Protein AF-A0A401UQ22-F1 (afdb_monomer_lite)

Radius of gyration: 28.9 Å; chains: 1; bounding box: 67×42×77 Å

Organism: NCBI:txid360422

Secondary structure (DSSP, 8-state):
-HHHHHHTT--EEEE-SS---TTB--HHHHHHHHHTTS-SEEEESSTTSSS---TT--EEEE-S----HHHHHHHHHHHT---TT----EEEE---S-TTGGGHHHHHTS--TTHHHHHHTTPPPPGGGSPTT------HHHHHHHHHHHHT---HHHHHHHHHHHHHHHHTSPPPHHHHHHHS-HHHHHHHHT-TTT-TTSSHHHHHHHTT---HHHHTTTTSHHHHHHHHHHH---SSTTHHHHHHHHHGGGS--SEE-HHHHHHHHHHHHTSGGGGTTGGGSTTTTTGGG--HHHHHHHHHHHHHHHHHH-TTTEEEETTEEEE-GGGHHHHT-HHHHHHHHHHHHHHHHHHHHHHHHTT--

Foldseek 3Di:
DCVVCVVVVAFEAEDEPDDDDPRHDHPVVRLVCCVVVVHVYYHYDPPVLPDDQDQVAQEDEAPDDDQDLVSVVSSVVSPPRDDPPRPHHYYHYPDDDHPCPLLVLVSQLVPPPPSVVVSLVLDRDDPVSGDPPDDDDDPPVVNVVSSCVNVPPPPLLVVLVVLQVVLCVVVVHRDFLQSCLVRPDPVSQVVQVVPQVSNCLLQVLVSCVVVVNDDPVSVVPCPAVLSVVLNLLSPDDDPALLLLLVLVLQLVVPQGDFKGALVSQQVSQVVQVVPVLRCPVLCVDPLRVVVVPDDSVSSVVSNVVSLVVCCVSPVVFWDDDPRITGGDCSCVVVSPDSVSSVSSVSSSSNVSVVVSVVVVVVVVD

pLDDT: mean 80.25, std 12.99, range [33.62, 94.88]

InterPro domains:
  IPR001650 Helicase, C-terminal domain-like [PF00271] (24-81)
  IPR001650 Helicase, C-terminal domain-like [PS51194] (1-123)
  IPR001650 Helicase, C-terminal domain-like [SM00490] (1-83)
  IPR027417 P-loop containing nucleoside triphosphate hydrolase [G3DSA:3.40.50.300] (1-105)
  IPR027417 P-loop containing nucleoside triphosphate hydrolase [SSF52540] (2-174)

Structure (mmCIF, N/CA/C/O backbone):
data_AF-A0A401UQ22-F1
#
_entry.id   AF-A0A401UQ22-F1
#
loop_
_atom_site.group_PDB
_atom_site.id
_atom_site.type_symbol
_atom_site.label_atom_id
_atom_site.label_alt_id
_atom_site.label_comp_id
_atom_site.label_asym_id
_atom_site.label_entity_id
_atom_site.label_seq_id
_atom_site.pdbx_PDB_ins_code
_atom_site.Cartn_x
_atom_site.Cartn_y
_atom_site.Cartn_z
_atom_site.occupancy
_atom_site.B_iso_or_equiv
_atom_site.auth_seq_id
_atom_site.auth_comp_id
_atom_site.auth_asym_id
_atom_site.auth_atom_id
_atom_site.pdbx_PDB_model_num
ATOM 1 N N . MET A 1 1 ? -28.600 10.986 16.179 1.00 84.38 1 MET A N 1
ATOM 2 C CA . MET A 1 1 ? -28.723 10.171 17.407 1.00 84.38 1 MET A CA 1
ATOM 3 C C . MET A 1 1 ? -29.498 10.895 18.500 1.00 84.38 1 MET A C 1
ATOM 5 O O . MET A 1 1 ? -30.554 10.410 18.868 1.00 84.38 1 MET A O 1
ATOM 9 N N . SER A 1 2 ? -29.058 12.072 18.963 1.00 87.81 2 SER A N 1
ATOM 10 C CA . SER A 1 2 ? -29.793 12.876 19.961 1.00 87.81 2 SER A CA 1
ATOM 11 C C . SER A 1 2 ? -31.269 13.079 19.612 1.00 87.81 2 SER A C 1
ATOM 13 O O . SER A 1 2 ? -32.121 12.791 20.442 1.00 87.81 2 SER A O 1
ATOM 15 N N . LYS A 1 3 ? -31.579 13.474 18.371 1.00 90.38 3 LYS A N 1
ATOM 16 C CA . LYS A 1 3 ? -32.962 13.573 17.874 1.00 90.38 3 LYS A CA 1
ATOM 17 C C . LYS A 1 3 ? -33.775 12.290 18.107 1.00 90.38 3 LYS A C 1
ATOM 19 O O . LYS A 1 3 ? -34.790 12.340 18.784 1.00 90.38 3 LYS A O 1
ATOM 24 N N . TYR A 1 4 ? -33.265 11.150 17.639 1.00 91.19 4 TYR A N 1
ATOM 25 C CA . TYR A 1 4 ? -33.912 9.841 17.785 1.00 91.19 4 TYR A CA 1
ATOM 26 C C . TYR A 1 4 ? -34.202 9.484 19.251 1.00 91.19 4 TYR A C 1
ATOM 28 O O . TYR A 1 4 ? -35.291 9.028 19.575 1.00 91.19 4 TYR A O 1
ATOM 36 N N . PHE A 1 5 ? -33.253 9.722 20.160 1.00 91.88 5 PHE A N 1
ATOM 37 C CA . PHE A 1 5 ? -33.457 9.449 21.586 1.00 91.88 5 PHE A CA 1
ATOM 38 C C . PHE A 1 5 ? -34.537 10.350 22.196 1.00 91.88 5 PHE A C 1
ATOM 40 O O . PHE A 1 5 ? -35.403 9.849 22.910 1.00 91.88 5 PHE A O 1
ATOM 47 N N . ASN A 1 6 ? -34.544 11.644 21.859 1.00 91.94 6 ASN A N 1
ATOM 48 C CA . ASN A 1 6 ? -35.577 12.566 22.336 1.00 91.94 6 ASN A CA 1
ATOM 49 C C . ASN A 1 6 ? -36.966 12.216 21.779 1.00 91.94 6 ASN A C 1
ATOM 51 O O . ASN A 1 6 ? -37.941 12.262 22.523 1.00 91.94 6 ASN A O 1
ATOM 55 N N . GLU A 1 7 ? -37.058 11.809 20.509 1.00 93.25 7 GLU A N 1
ATOM 56 C CA . GLU A 1 7 ? -38.303 11.319 19.891 1.00 93.25 7 GLU A CA 1
ATOM 57 C C . GLU A 1 7 ? -38.851 10.065 20.592 1.00 93.25 7 GLU A C 1
ATOM 59 O O . GLU A 1 7 ? -40.058 9.847 20.611 1.00 93.25 7 GLU A O 1
ATOM 64 N N . ASN A 1 8 ? -37.977 9.280 21.227 1.00 94.25 8 ASN A N 1
ATOM 65 C CA . ASN A 1 8 ? -38.328 8.102 22.023 1.00 94.25 8 ASN A CA 1
ATOM 66 C C . ASN A 1 8 ? -38.408 8.393 23.538 1.00 94.25 8 ASN A C 1
ATOM 68 O O . ASN A 1 8 ? -38.412 7.470 24.350 1.00 94.25 8 ASN A O 1
ATOM 72 N N . GLY A 1 9 ? -38.469 9.668 23.941 1.00 92.12 9 GLY A N 1
ATOM 73 C CA . GLY A 1 9 ? -38.669 10.072 25.337 1.00 92.12 9 GLY A CA 1
ATOM 74 C C . GLY A 1 9 ? -37.424 10.016 26.230 1.00 92.12 9 GLY A C 1
ATOM 75 O O . GLY A 1 9 ? -37.542 10.197 27.441 1.00 92.12 9 GLY A O 1
ATOM 76 N N . ILE A 1 10 ? -36.231 9.809 25.666 1.00 92.88 10 ILE A N 1
ATOM 77 C CA . ILE A 1 10 ? -34.959 9.824 26.400 1.00 92.88 10 ILE A CA 1
ATOM 78 C C . ILE A 1 10 ? -34.276 11.175 26.180 1.00 92.88 10 ILE A C 1
ATOM 80 O O . ILE A 1 10 ? -33.876 11.508 25.063 1.00 92.88 10 ILE A O 1
ATOM 84 N N . LYS A 1 11 ? -34.106 11.958 27.252 1.00 93.62 11 LYS A N 1
ATOM 85 C CA . LYS A 1 11 ? -33.560 13.317 27.151 1.00 93.62 11 LYS A CA 1
ATOM 86 C C . LYS A 1 11 ? -32.080 13.266 26.790 1.00 93.62 11 LYS A C 1
ATOM 88 O O . LYS A 1 11 ? -31.245 12.888 27.616 1.00 93.62 11 LYS A O 1
ATOM 93 N N . ALA A 1 12 ? -31.749 13.670 25.569 1.00 93.94 12 ALA A N 1
ATOM 94 C CA . ALA A 1 12 ? -30.389 13.603 25.051 1.00 93.94 12 ALA A CA 1
ATOM 95 C C . ALA A 1 12 ? -29.938 14.928 24.431 1.00 93.94 12 ALA A C 1
ATOM 97 O O . ALA A 1 12 ? -30.718 15.613 23.773 1.00 93.94 12 ALA A O 1
ATOM 98 N N . CYS A 1 13 ? -28.660 15.271 24.569 1.00 92.75 13 CYS A N 1
ATOM 99 C CA . CYS A 1 13 ? -28.077 16.425 23.882 1.00 92.75 13 CYS A CA 1
ATOM 100 C C . CYS A 1 13 ? -26.826 16.044 23.084 1.00 92.75 13 CYS A C 1
ATOM 102 O O . CYS A 1 13 ? -26.353 14.904 23.118 1.00 92.75 13 CYS A O 1
ATOM 104 N N . THR A 1 14 ? -26.304 16.993 22.310 1.00 90.62 14 THR A N 1
ATOM 105 C CA . THR A 1 14 ? -25.078 16.827 21.526 1.00 90.62 14 THR A CA 1
ATOM 106 C C . THR A 1 14 ? -24.074 17.930 21.847 1.00 90.62 14 THR A C 1
ATOM 108 O O . THR A 1 14 ? -24.403 19.112 21.801 1.00 90.62 14 THR A O 1
ATOM 111 N N . VAL A 1 15 ? -22.829 17.549 22.138 1.00 87.50 15 VAL A N 1
ATOM 112 C CA . VAL A 1 15 ? -21.716 18.471 22.407 1.00 87.50 15 VAL A CA 1
ATOM 113 C C . VAL A 1 15 ? -20.618 18.240 21.367 1.00 87.50 15 VAL A C 1
ATOM 115 O O . VAL A 1 15 ? -19.931 17.216 21.393 1.00 87.50 15 VAL A O 1
ATOM 118 N N . VAL A 1 16 ? -20.460 19.195 20.448 1.00 82.12 16 VAL A N 1
ATOM 119 C CA . VAL A 1 16 ? -19.511 19.163 19.317 1.00 82.12 16 VAL A CA 1
ATOM 120 C C . VAL A 1 16 ? -18.837 20.530 19.141 1.00 82.12 16 VAL A C 1
ATOM 122 O O . VAL A 1 16 ? -19.414 21.547 19.518 1.00 82.12 16 VAL A O 1
ATOM 125 N N . SER A 1 17 ? -17.626 20.564 18.574 1.00 70.94 17 SER A N 1
ATOM 126 C CA . SER A 1 17 ? -16.869 21.799 18.275 1.00 70.94 17 SER A CA 1
ATOM 127 C C . SER A 1 17 ? -17.339 22.531 17.012 1.00 70.94 17 SER A C 1
ATOM 129 O O . SER A 1 17 ? -16.906 23.654 16.765 1.00 70.94 17 SER A O 1
ATOM 131 N N . GLY A 1 18 ? -18.173 21.884 16.193 1.00 69.06 18 GLY A N 1
ATOM 132 C CA . GLY A 1 18 ? -18.597 22.362 14.877 1.00 69.06 18 GLY A CA 1
ATOM 133 C C . GLY A 1 18 ? -19.995 22.984 14.853 1.00 69.06 18 GLY A C 1
ATOM 134 O O . GLY A 1 18 ? -20.438 23.616 15.811 1.00 69.06 18 GLY A O 1
ATOM 135 N N . ALA A 1 19 ? -20.691 22.806 13.726 1.00 68.38 19 ALA A N 1
ATOM 136 C CA . ALA A 1 19 ? -22.019 23.370 13.499 1.00 68.38 19 ALA A CA 1
ATOM 137 C C . ALA A 1 19 ? -23.015 22.943 14.590 1.00 68.38 19 ALA A C 1
ATOM 139 O O . ALA A 1 19 ? -23.175 21.754 14.878 1.00 68.38 19 ALA A O 1
ATOM 140 N N . GLN A 1 20 ? -23.694 23.928 15.182 1.00 75.19 20 GLN A N 1
ATOM 141 C CA . GLN A 1 20 ? -24.758 23.670 16.142 1.00 75.19 20 GLN A CA 1
ATOM 142 C C . GLN A 1 20 ? -25.965 23.059 15.427 1.00 75.19 20 GLN A C 1
ATOM 144 O O . GLN A 1 20 ? -26.393 23.514 14.369 1.00 75.19 20 GLN A O 1
ATOM 149 N N . THR A 1 21 ? -26.500 22.008 16.030 1.00 76.19 21 THR A N 1
ATOM 150 C CA . THR A 1 21 ? -27.733 21.329 15.636 1.00 76.19 21 THR A CA 1
ATOM 151 C C . THR A 1 21 ? -28.854 21.704 16.603 1.00 76.19 21 THR A C 1
ATOM 153 O O . THR A 1 21 ? -28.603 22.299 17.647 1.00 76.19 21 THR A O 1
ATOM 156 N N . GLU A 1 22 ? -30.087 21.308 16.294 1.00 80.38 22 GLU A N 1
ATOM 157 C CA . GLU A 1 22 ? -31.272 21.540 17.138 1.00 80.38 22 GLU A CA 1
ATOM 158 C C . GLU A 1 22 ? -31.094 21.083 18.602 1.00 80.38 22 GLU A C 1
ATOM 160 O O . GLU A 1 22 ? -31.588 21.732 19.517 1.00 80.38 22 GLU A O 1
ATOM 165 N N . PHE A 1 23 ? -30.329 20.009 18.837 1.00 84.94 23 PHE A N 1
ATOM 166 C CA . PHE A 1 23 ? -30.063 19.452 20.173 1.00 84.94 23 PHE A CA 1
ATOM 167 C C . PHE A 1 23 ? -28.654 19.771 20.693 1.00 84.94 23 PHE A C 1
ATOM 169 O O . PHE A 1 23 ? -28.153 19.101 21.605 1.00 84.94 23 PHE A O 1
ATOM 176 N N . SER A 1 24 ? -27.974 20.748 20.089 1.00 87.69 24 SER A N 1
ATOM 177 C CA . SER A 1 24 ? -26.643 21.148 20.526 1.00 87.69 24 SER A CA 1
ATOM 178 C C . SER A 1 24 ? -26.702 21.943 21.822 1.00 87.69 24 SER A C 1
ATOM 180 O O . SER A 1 24 ? -27.510 22.851 21.981 1.00 87.69 24 SER A O 1
ATOM 182 N N . MET A 1 25 ? -25.807 21.611 22.748 1.00 87.94 25 MET A N 1
ATOM 183 C CA . MET A 1 25 ? -25.713 22.274 24.042 1.00 87.94 25 MET A CA 1
ATOM 184 C C . MET A 1 25 ? -24.260 22.603 24.356 1.00 87.94 25 MET A C 1
ATOM 186 O O . MET A 1 25 ? -23.342 21.879 23.959 1.00 87.94 25 MET A O 1
ATOM 190 N N . GLN A 1 26 ? -24.032 23.699 25.080 1.00 87.19 26 GLN A N 1
ATOM 191 C CA . GLN A 1 26 ? -22.688 24.002 25.548 1.00 87.19 26 GLN A CA 1
ATOM 192 C C . GLN A 1 26 ? -22.221 22.948 26.551 1.00 87.19 26 GLN A C 1
ATOM 194 O O . GLN A 1 26 ? -22.989 22.464 27.379 1.00 87.19 26 GLN A O 1
ATOM 199 N N . ARG A 1 27 ? -20.922 22.639 26.515 1.00 85.00 27 ARG A N 1
ATOM 200 C CA . ARG A 1 27 ? -20.298 21.616 27.362 1.00 85.00 27 ARG A CA 1
ATOM 201 C C . ARG A 1 27 ? -20.671 21.745 28.840 1.00 85.00 27 ARG A C 1
ATOM 203 O O . ARG A 1 27 ? -21.102 20.765 29.427 1.00 85.00 27 ARG A O 1
ATOM 210 N N . ARG A 1 28 ? -20.491 22.926 29.443 1.00 85.56 28 ARG A N 1
ATOM 211 C CA . ARG A 1 28 ? -20.757 23.128 30.882 1.00 85.56 28 ARG A CA 1
ATOM 212 C C . ARG A 1 28 ? -22.226 22.893 31.219 1.00 85.56 28 ARG A C 1
ATOM 214 O O . ARG A 1 28 ? -22.524 22.132 32.125 1.00 85.56 28 ARG A O 1
ATOM 221 N N . GLU A 1 29 ? -23.117 23.466 30.418 1.00 88.69 29 GLU A N 1
ATOM 222 C CA . GLU A 1 29 ? -24.561 23.320 30.592 1.00 88.69 29 GLU A CA 1
ATOM 223 C C . GLU A 1 29 ? -25.010 21.856 30.482 1.00 88.69 29 GLU A C 1
ATOM 225 O O . GLU A 1 29 ? -25.772 21.381 31.321 1.00 88.69 29 GLU A O 1
ATOM 230 N N . ALA A 1 30 ? -24.497 21.121 29.491 1.00 88.75 30 ALA A N 1
ATOM 231 C CA . ALA A 1 30 ? -24.813 19.708 29.304 1.00 88.75 30 ALA A CA 1
ATOM 232 C C . ALA A 1 30 ? -24.383 18.865 30.508 1.00 88.75 30 ALA A C 1
ATOM 234 O O . ALA A 1 30 ? -25.151 18.033 30.987 1.00 88.75 30 ALA A O 1
ATOM 235 N N . VAL A 1 31 ? -23.178 19.114 31.026 1.00 87.62 31 VAL A N 1
ATOM 236 C CA . VAL A 1 31 ? -22.659 18.421 32.211 1.00 87.62 31 VAL A CA 1
ATOM 237 C C . VAL A 1 31 ? -23.483 18.746 33.454 1.00 87.62 31 VAL A C 1
ATOM 239 O O . VAL A 1 31 ? -23.839 17.833 34.194 1.00 87.62 31 VAL A O 1
ATOM 242 N N . ASP A 1 32 ? -23.836 20.011 33.669 1.00 88.94 32 ASP A N 1
ATOM 243 C CA . ASP A 1 32 ? -24.637 20.417 34.826 1.00 88.94 32 ASP A CA 1
ATOM 244 C C . ASP A 1 32 ? -26.043 19.803 34.787 1.00 88.94 32 ASP A C 1
ATOM 246 O O . ASP A 1 32 ? -26.544 19.323 35.805 1.00 88.94 32 ASP A O 1
ATOM 250 N N . LYS A 1 33 ? -26.670 19.758 33.606 1.00 91.19 33 LYS A N 1
ATOM 251 C CA . LYS A 1 33 ? -27.978 19.120 33.410 1.00 91.19 33 LYS A CA 1
ATOM 252 C C . LYS A 1 33 ? -27.924 17.602 33.566 1.00 91.19 33 LYS A C 1
ATOM 254 O O . LYS A 1 33 ? -28.854 17.028 34.128 1.00 91.19 33 LYS A O 1
ATOM 259 N N . LEU A 1 34 ? -26.841 16.955 33.128 1.00 89.44 34 LEU A N 1
ATOM 260 C CA . LEU A 1 34 ? -26.624 15.523 33.359 1.00 89.44 34 LEU A CA 1
ATOM 261 C C . LEU A 1 34 ? -26.495 15.229 34.860 1.00 89.44 34 LEU A C 1
ATOM 263 O O . LEU A 1 34 ? -27.175 14.345 35.369 1.00 89.44 34 LEU A O 1
ATOM 267 N N . LYS A 1 35 ? -25.713 16.030 35.595 1.00 85.81 35 LYS A N 1
ATOM 268 C CA . LYS A 1 35 ? -25.541 15.881 37.053 1.00 85.81 35 LYS A CA 1
ATOM 269 C C . LYS A 1 35 ? -26.837 16.056 37.844 1.00 85.81 35 LYS A C 1
ATOM 271 O O . LYS A 1 35 ? -27.011 15.426 38.881 1.00 85.81 35 LYS A O 1
ATOM 276 N N . LYS A 1 36 ? -27.748 16.907 37.367 1.00 88.44 36 LYS A N 1
ATOM 277 C CA . LYS A 1 36 ? -29.068 17.124 37.982 1.00 88.44 36 LYS A CA 1
ATOM 278 C C . LYS A 1 36 ? -30.117 16.079 37.580 1.00 88.44 36 LYS A C 1
ATOM 280 O O . LYS A 1 36 ? -31.238 16.145 38.076 1.00 88.44 36 LYS A O 1
ATOM 285 N N . GLY A 1 37 ? -29.797 15.158 36.666 1.00 86.31 37 GLY A N 1
ATOM 286 C CA . GLY A 1 37 ? -30.766 14.218 36.091 1.00 86.31 37 GLY A CA 1
ATOM 287 C C . GLY A 1 37 ? -31.782 14.874 35.146 1.00 86.31 37 GLY A C 1
ATOM 288 O O . GLY A 1 37 ? -32.801 14.276 34.802 1.00 86.31 37 GLY A O 1
ATOM 289 N N . GLU A 1 38 ? -31.529 16.114 34.716 1.00 91.50 38 GLU A N 1
ATOM 290 C CA . GLU A 1 38 ? -32.349 16.815 33.723 1.00 91.50 38 GLU A CA 1
ATOM 291 C C . GLU A 1 38 ? -32.075 16.302 32.301 1.00 91.50 38 GLU A C 1
ATOM 293 O O . GLU A 1 38 ? -32.958 16.370 31.445 1.00 91.50 38 GLU A O 1
ATOM 298 N N . LEU A 1 39 ? -30.872 15.772 32.062 1.00 91.62 39 LEU A N 1
ATOM 299 C CA . LEU A 1 39 ? -30.474 15.029 30.866 1.00 91.62 39 LEU A CA 1
ATOM 300 C C . LEU A 1 39 ? -30.148 13.584 31.240 1.00 91.62 39 LEU A C 1
ATOM 302 O O . LEU A 1 39 ? -29.581 13.335 32.299 1.00 91.62 39 LEU A O 1
ATOM 306 N N . ASN A 1 40 ? -30.454 12.651 30.341 1.00 90.75 40 ASN A N 1
ATOM 307 C CA . ASN A 1 40 ? -30.082 11.245 30.480 1.00 90.75 40 ASN A CA 1
ATOM 308 C C . ASN A 1 40 ? -28.793 10.923 29.714 1.00 90.75 40 ASN A C 1
ATOM 310 O O . ASN A 1 40 ? -27.987 10.132 30.186 1.00 90.75 40 ASN A O 1
ATOM 314 N N . ILE A 1 41 ? -28.599 11.511 28.525 1.00 91.62 41 ILE A N 1
ATOM 315 C CA . ILE A 1 41 ? -27.494 11.149 27.623 1.00 91.62 41 ILE A CA 1
ATOM 316 C C . ILE A 1 41 ? -26.839 12.393 27.022 1.00 91.62 41 ILE A C 1
ATOM 318 O O . ILE A 1 41 ? -27.511 13.317 26.560 1.00 91.62 41 ILE A O 1
ATOM 322 N N . ILE A 1 42 ? -25.508 12.382 26.954 1.00 90.69 42 ILE A N 1
ATOM 323 C CA . ILE A 1 42 ? -24.728 13.354 26.186 1.00 90.69 42 ILE A CA 1
ATOM 324 C C . ILE A 1 42 ? -24.005 12.619 25.057 1.00 90.69 42 ILE A C 1
ATOM 326 O O . ILE A 1 42 ? -23.123 11.800 25.305 1.00 90.69 42 ILE A O 1
ATOM 330 N N . PHE A 1 43 ? -24.330 12.950 23.808 1.00 88.69 43 PHE A N 1
ATOM 331 C CA . PHE A 1 43 ? -23.553 12.515 22.648 1.00 88.69 43 PHE A CA 1
ATOM 332 C C . PHE A 1 43 ? -22.422 13.500 22.370 1.00 88.69 43 PHE A C 1
ATOM 334 O O . PHE A 1 43 ? -22.625 14.715 22.401 1.00 88.69 43 PHE A O 1
ATOM 341 N N . SER A 1 44 ? -21.235 12.997 22.042 1.00 83.81 44 SER A N 1
ATOM 342 C CA . SER A 1 44 ? -20.106 13.854 21.694 1.00 83.81 44 SER A CA 1
ATOM 343 C C . SER A 1 44 ? -19.194 13.233 20.655 1.00 83.81 44 SER A C 1
ATOM 345 O O . SER A 1 44 ? -19.029 12.017 20.600 1.00 83.81 44 SER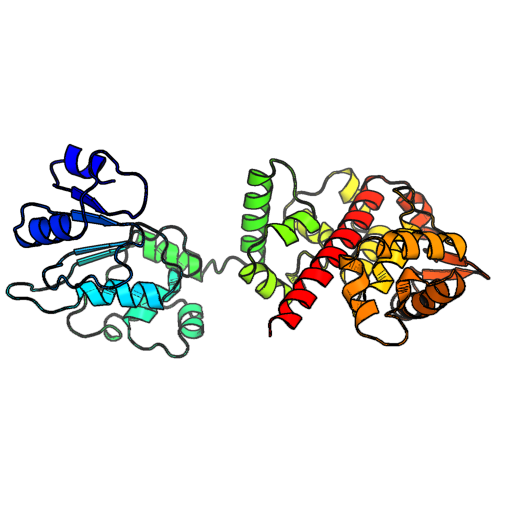 A O 1
ATOM 347 N N . VAL A 1 45 ? -18.585 14.110 19.861 1.00 75.31 45 VAL A N 1
ATOM 348 C CA . VAL A 1 45 ? -17.524 13.791 18.910 1.00 75.31 45 VAL A CA 1
ATOM 349 C C . VAL A 1 45 ? -16.316 14.634 19.301 1.00 75.31 45 VAL A C 1
ATOM 351 O O . VAL A 1 45 ? -16.400 15.861 19.306 1.00 75.31 45 VAL A O 1
ATOM 354 N N . ASP A 1 46 ? -15.239 13.967 19.714 1.00 65.69 46 ASP A N 1
ATOM 355 C CA . ASP A 1 46 ? -13.907 14.495 20.059 1.00 65.69 46 ASP A CA 1
ATOM 356 C C . ASP A 1 46 ? -13.797 15.594 21.134 1.00 65.69 46 ASP A C 1
ATOM 358 O O . ASP A 1 46 ? -12.706 15.869 21.629 1.00 65.69 46 ASP A O 1
ATOM 362 N N . MET A 1 47 ? -14.911 16.160 21.600 1.00 62.56 47 MET A N 1
ATOM 363 C CA . MET A 1 47 ? -14.933 17.231 22.604 1.00 62.56 47 MET A CA 1
ATOM 364 C C . MET A 1 47 ? -14.739 16.763 24.047 1.00 62.56 47 MET A C 1
ATOM 366 O O . MET A 1 47 ? -14.477 17.584 24.932 1.00 62.56 47 MET A O 1
ATOM 370 N N . PHE A 1 48 ? -14.822 15.455 24.287 1.00 62.72 48 PHE A N 1
ATOM 371 C CA . PHE A 1 48 ? -14.638 14.847 25.607 1.00 62.72 48 PHE A CA 1
ATOM 372 C C . PHE A 1 48 ? -13.449 13.893 25.703 1.00 62.72 48 PHE A C 1
ATOM 374 O O . PHE A 1 48 ? -13.298 13.198 26.710 1.00 62.72 48 PHE A O 1
ATOM 381 N N . ASN A 1 49 ? -12.559 13.905 24.708 1.00 54.97 49 ASN A N 1
ATOM 382 C CA . ASN A 1 49 ? -11.317 13.137 24.778 1.00 54.97 49 ASN A CA 1
ATOM 383 C C . ASN A 1 49 ? -10.365 13.692 25.859 1.00 54.97 49 ASN A C 1
ATOM 385 O O . ASN A 1 49 ? -9.613 12.917 26.442 1.00 54.97 49 ASN A O 1
ATOM 389 N N . GLU A 1 50 ? -10.477 14.977 26.231 1.00 54.62 50 GLU A N 1
ATOM 390 C CA . GLU A 1 50 ? -9.698 15.616 27.304 1.00 54.62 50 GLU A CA 1
ATOM 391 C C . GLU A 1 50 ? -10.575 16.455 28.270 1.00 54.62 50 GLU A C 1
ATOM 393 O O . GLU A 1 50 ? -11.511 17.170 27.891 1.00 54.62 50 GLU A O 1
ATOM 398 N N . GLY A 1 51 ? -10.284 16.353 29.575 1.00 55.41 51 GLY A N 1
ATOM 399 C CA . GLY A 1 51 ? -10.857 17.213 30.624 1.00 55.41 51 GLY A CA 1
ATOM 400 C C . GLY A 1 51 ? -12.312 16.955 31.055 1.00 55.41 51 GLY A C 1
ATOM 401 O O . GLY A 1 51 ? -12.907 17.829 31.684 1.00 55.41 51 GLY A O 1
ATOM 402 N N . LEU A 1 52 ? -12.946 15.832 30.690 1.00 65.00 52 LEU A N 1
ATOM 403 C CA . LEU A 1 52 ? -14.268 15.463 31.225 1.00 65.00 52 LEU A CA 1
ATOM 404 C C . LEU A 1 52 ? -14.111 14.694 32.548 1.00 65.00 52 LEU A C 1
ATOM 406 O O . LEU A 1 52 ? -13.633 13.559 32.542 1.00 65.00 52 LEU A O 1
ATOM 410 N N . ASP A 1 53 ? -14.502 15.318 33.661 1.00 69.44 53 ASP A N 1
ATOM 411 C CA . ASP A 1 53 ? -14.569 14.705 34.992 1.00 69.44 53 ASP A CA 1
ATOM 412 C C . ASP A 1 53 ? -16.017 14.707 35.497 1.00 69.44 53 ASP A C 1
ATOM 414 O O . ASP A 1 53 ? -16.521 15.718 35.993 1.00 69.44 53 ASP A O 1
ATOM 418 N N . ILE A 1 54 ? -16.703 13.582 35.290 1.00 78.50 54 ILE A N 1
ATOM 419 C CA . ILE A 1 54 ? -18.078 13.351 35.747 1.00 78.50 54 ILE A CA 1
ATOM 420 C C . ILE A 1 54 ? -18.107 11.959 36.385 1.00 78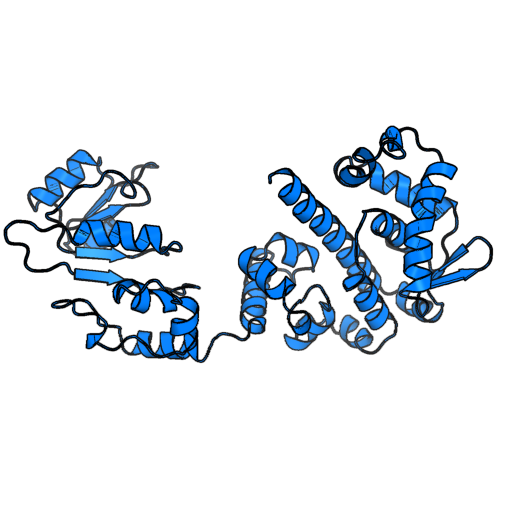.50 54 ILE A C 1
ATOM 422 O O . ILE A 1 54 ? -18.393 10.974 35.699 1.00 78.50 54 ILE A O 1
ATOM 426 N N . PRO A 1 55 ? -17.736 11.839 37.671 1.00 81.00 55 PRO A N 1
ATOM 427 C CA . PRO A 1 55 ? -17.744 10.559 38.378 1.00 81.00 55 PRO A CA 1
ATOM 428 C C . PRO A 1 55 ? -19.130 9.899 38.421 1.00 81.00 55 PRO A C 1
ATOM 430 O O . PRO A 1 55 ? -19.224 8.678 38.552 1.00 81.00 55 PRO A O 1
ATOM 433 N N . GLU A 1 56 ? -20.189 10.703 38.280 1.00 84.31 56 GLU A N 1
ATOM 434 C CA . GLU A 1 56 ? -21.595 10.295 38.297 1.00 84.31 56 GLU A CA 1
ATOM 435 C C . GLU A 1 56 ? -22.006 9.412 37.112 1.00 84.31 56 GLU A C 1
ATOM 437 O O . GLU A 1 56 ? -23.054 8.780 37.176 1.00 84.31 56 GLU A O 1
ATOM 442 N N . ILE A 1 57 ? -21.204 9.347 36.041 1.00 87.56 57 ILE A N 1
ATOM 443 C CA . ILE A 1 57 ? -21.523 8.539 34.856 1.00 87.56 57 ILE A CA 1
ATOM 444 C C . ILE A 1 57 ? -21.630 7.065 35.241 1.00 87.56 57 ILE A C 1
ATOM 446 O O . ILE A 1 57 ? -20.654 6.475 35.703 1.00 87.56 57 ILE A O 1
ATOM 450 N N . ASP A 1 58 ? -22.780 6.460 34.979 1.00 87.81 58 ASP A N 1
ATOM 451 C CA . ASP A 1 58 ? -23.075 5.042 35.190 1.00 87.81 58 ASP A CA 1
ATOM 452 C C . ASP A 1 58 ? -23.227 4.259 33.875 1.00 87.81 58 ASP A C 1
ATOM 454 O O . ASP A 1 58 ? -23.301 3.032 33.906 1.00 87.81 58 ASP A O 1
ATOM 458 N N . MET A 1 59 ? -23.209 4.935 32.720 1.00 88.38 59 MET A N 1
ATOM 459 C CA . MET A 1 59 ? -23.295 4.310 31.402 1.00 88.38 59 MET A CA 1
ATOM 460 C C . MET A 1 59 ? -22.360 4.963 30.375 1.00 88.38 59 MET A C 1
ATOM 462 O O . MET A 1 59 ? -22.329 6.185 30.225 1.00 88.38 59 MET A O 1
ATOM 466 N N . ILE A 1 60 ? -21.630 4.140 29.619 1.00 88.81 60 ILE A N 1
ATOM 467 C CA . ILE A 1 60 ? -20.830 4.551 28.457 1.00 88.81 60 ILE A CA 1
ATOM 468 C C . ILE A 1 60 ? -21.323 3.793 27.226 1.00 88.81 60 ILE A C 1
ATOM 470 O O . ILE A 1 60 ? -21.428 2.570 27.254 1.00 88.81 60 ILE A O 1
ATOM 474 N N . LEU A 1 61 ? -21.586 4.521 26.136 1.00 87.44 61 LEU A N 1
ATOM 475 C CA . LEU A 1 61 ? -21.950 3.946 24.842 1.00 87.44 61 LEU A CA 1
ATOM 476 C C . LEU A 1 61 ? -20.852 4.237 23.815 1.00 87.44 61 LEU A C 1
ATOM 478 O O . LEU A 1 61 ? -20.636 5.396 23.445 1.00 87.44 61 LEU A O 1
ATOM 482 N N . PHE A 1 62 ? -20.198 3.193 23.311 1.00 82.75 62 PHE A N 1
ATOM 483 C CA . PHE A 1 62 ? -19.310 3.291 22.157 1.00 82.75 62 PHE A CA 1
ATOM 484 C C . PHE A 1 62 ? -20.120 3.053 20.882 1.00 82.75 62 PHE A C 1
ATOM 486 O O . PHE A 1 62 ? -20.549 1.943 20.586 1.00 82.75 62 PHE A O 1
ATOM 493 N N . LEU A 1 63 ? -20.369 4.139 20.145 1.00 80.38 63 LEU A N 1
ATOM 494 C CA . LEU A 1 63 ? -21.160 4.138 18.905 1.00 80.38 63 LEU A CA 1
ATOM 495 C C . LEU A 1 63 ? -20.322 4.404 17.652 1.00 80.38 63 LEU A C 1
ATOM 497 O O . LEU A 1 63 ? -20.868 4.535 16.558 1.00 80.38 63 LEU A O 1
ATOM 501 N N . ARG A 1 64 ? -19.008 4.570 17.811 1.00 71.62 64 ARG A N 1
ATOM 502 C CA . ARG A 1 64 ? -18.088 4.878 16.717 1.00 71.62 64 ARG A CA 1
ATOM 503 C C . ARG A 1 64 ? -16.863 3.996 16.796 1.00 71.62 64 ARG A C 1
ATOM 505 O O . ARG A 1 64 ? -16.482 3.628 17.911 1.00 71.62 64 ARG A O 1
ATOM 512 N N . PRO A 1 65 ? -16.152 3.842 15.669 1.00 64.56 65 PRO A N 1
ATOM 513 C CA . PRO A 1 65 ? -14.900 3.156 15.732 1.00 64.56 65 PRO A CA 1
ATOM 514 C C . PRO A 1 65 ? -13.829 3.866 16.572 1.00 64.56 65 PRO A C 1
ATOM 516 O O . PRO A 1 65 ? -13.446 4.997 16.264 1.00 64.56 65 PRO A O 1
ATOM 519 N N . THR A 1 66 ? -13.341 3.217 17.633 1.00 63.00 66 THR A N 1
ATOM 520 C CA . THR A 1 66 ? -12.157 3.628 18.399 1.00 63.00 66 THR A CA 1
ATOM 521 C C . THR A 1 66 ? -10.966 2.754 18.005 1.00 63.00 66 THR A C 1
ATOM 523 O O . THR A 1 66 ? -10.805 1.637 18.483 1.00 63.00 66 THR A O 1
ATOM 526 N N . GLU A 1 67 ? -10.115 3.262 17.112 1.00 60.06 67 GLU A N 1
ATOM 527 C CA . GLU A 1 67 ? -8.983 2.503 16.551 1.00 60.06 67 GLU A CA 1
ATOM 528 C C . GLU A 1 67 ? -7.797 2.343 17.516 1.00 60.06 67 GLU A C 1
ATOM 530 O O . GLU A 1 67 ? -6.990 1.420 17.376 1.00 60.06 67 GLU A O 1
ATOM 535 N N . SER A 1 68 ? -7.681 3.243 18.498 1.00 65.88 68 SER A N 1
ATOM 536 C CA . SER A 1 68 ? -6.581 3.265 19.463 1.00 65.88 68 SER A CA 1
ATOM 537 C C . SER A 1 68 ? -6.992 2.628 20.797 1.00 65.88 68 SER A C 1
ATOM 539 O O . SER A 1 68 ? -7.866 3.172 21.480 1.00 65.88 68 SER A O 1
ATOM 541 N N . PRO A 1 69 ? -6.314 1.547 21.234 1.00 68.00 69 PRO A N 1
ATOM 542 C CA . PRO A 1 69 ? -6.526 0.935 22.550 1.00 68.00 69 PRO A CA 1
ATOM 543 C C . PRO A 1 69 ? -6.344 1.914 23.709 1.00 68.00 69 PRO A C 1
ATOM 545 O O . PRO A 1 69 ? -7.076 1.878 24.695 1.00 68.00 69 PRO A O 1
ATOM 548 N N . THR A 1 70 ? -5.388 2.835 23.574 1.00 71.12 70 THR A N 1
ATOM 549 C CA . THR A 1 70 ? -5.119 3.865 24.577 1.00 71.12 70 THR A CA 1
ATOM 550 C C . THR A 1 70 ? -6.320 4.790 24.748 1.00 71.12 70 THR A C 1
ATOM 552 O O . THR A 1 70 ? -6.706 5.088 25.875 1.00 71.12 70 THR A O 1
ATOM 555 N N . ILE A 1 71 ? -6.944 5.215 23.645 1.00 73.56 71 ILE A N 1
ATOM 556 C CA . ILE A 1 71 ? -8.132 6.078 23.684 1.00 73.56 71 ILE A CA 1
ATOM 557 C C . ILE A 1 71 ? -9.322 5.311 24.271 1.00 73.56 71 ILE A C 1
ATOM 559 O O . ILE A 1 71 ? -10.039 5.860 25.105 1.00 73.56 71 ILE A O 1
ATOM 563 N N . PHE A 1 72 ? -9.487 4.036 23.903 1.00 77.31 72 PHE A N 1
ATOM 564 C CA . PHE A 1 72 ? -10.524 3.164 24.458 1.00 77.31 72 PHE A CA 1
ATOM 565 C C . PHE A 1 72 ? -10.412 3.048 25.985 1.00 77.31 72 PHE A C 1
ATOM 567 O O . PHE A 1 72 ? -11.359 3.374 26.701 1.00 77.31 72 PHE A O 1
ATOM 574 N N . LEU A 1 73 ? -9.233 2.681 26.501 1.00 78.00 73 LEU A N 1
ATOM 575 C CA . LEU A 1 73 ? -8.992 2.559 27.942 1.00 78.00 73 LEU A CA 1
ATOM 576 C C . LEU A 1 73 ? -9.145 3.900 28.672 1.00 78.00 73 LEU A C 1
ATOM 578 O O . LEU A 1 73 ? -9.682 3.944 29.778 1.00 78.00 73 LEU A O 1
ATOM 582 N N . GLN A 1 74 ? -8.724 5.008 28.058 1.00 77.88 74 GLN A N 1
ATOM 583 C CA . GLN A 1 74 ? -8.922 6.343 28.625 1.00 77.88 74 GLN A CA 1
ATOM 584 C C . GLN A 1 74 ? -10.404 6.714 28.722 1.00 77.88 74 GLN A C 1
ATOM 586 O O . GLN A 1 74 ? -10.818 7.274 29.735 1.00 77.88 74 GLN A O 1
ATOM 591 N N . GLN A 1 75 ? -11.203 6.417 27.694 1.00 77.56 75 GLN A N 1
ATOM 592 C CA . GLN A 1 75 ? -12.646 6.671 27.687 1.00 77.56 75 GLN A CA 1
ATOM 593 C C . GLN A 1 75 ? -13.361 5.791 28.718 1.00 77.56 75 GLN A C 1
ATOM 595 O O . GLN A 1 75 ? -14.140 6.309 29.518 1.00 77.56 75 GLN A O 1
ATOM 600 N N . LEU A 1 76 ? -13.021 4.503 28.770 1.00 82.88 76 LEU A N 1
ATOM 601 C CA . LEU A 1 76 ? -13.527 3.547 29.755 1.00 82.88 76 LEU A CA 1
ATOM 602 C C . LEU A 1 76 ? -13.197 3.982 31.191 1.00 82.88 76 LEU A C 1
ATOM 604 O O . LEU A 1 76 ? -14.072 4.023 32.056 1.00 82.88 76 LEU A O 1
ATOM 608 N N . GLY A 1 77 ? -11.959 4.421 31.433 1.00 81.06 77 GLY A N 1
ATOM 609 C CA . GLY A 1 77 ? -11.499 4.898 32.738 1.00 81.06 77 GLY A CA 1
ATOM 610 C C . GLY A 1 77 ? -12.275 6.104 33.282 1.00 81.06 77 GLY A C 1
ATOM 611 O O . GLY A 1 77 ? -12.301 6.320 34.494 1.00 81.06 77 GLY A O 1
ATOM 612 N N . ARG A 1 78 ? -12.964 6.874 32.426 1.00 77.69 78 ARG A N 1
ATOM 613 C CA . ARG A 1 78 ? -13.856 7.960 32.876 1.00 77.69 78 ARG A CA 1
ATOM 614 C C . ARG A 1 78 ? -15.071 7.410 33.618 1.00 77.69 78 ARG A C 1
ATOM 616 O O . ARG A 1 78 ? -15.457 7.970 34.640 1.00 77.69 78 ARG A O 1
ATOM 623 N N . GLY A 1 79 ? -15.621 6.297 33.139 1.00 82.12 79 GLY A N 1
ATOM 624 C CA . GLY A 1 79 ? -16.760 5.614 33.745 1.00 82.12 79 GLY A CA 1
ATOM 625 C C . GLY A 1 79 ? -16.399 4.786 34.973 1.00 82.12 79 GLY A C 1
ATOM 626 O O . GLY A 1 79 ? -17.277 4.497 35.770 1.00 82.12 79 GLY A O 1
ATOM 627 N N . LEU A 1 80 ? -15.130 4.441 35.196 1.00 84.00 80 LEU A N 1
ATOM 628 C CA . LEU A 1 80 ? -14.717 3.639 36.359 1.00 84.00 80 LEU A CA 1
ATOM 629 C C . LEU A 1 80 ? -14.538 4.445 37.659 1.00 84.00 80 LEU A C 1
ATOM 631 O O . LEU A 1 80 ? -14.257 3.877 38.714 1.00 84.00 80 LEU A O 1
ATOM 635 N N . ARG A 1 81 ? -14.695 5.774 37.625 1.00 84.88 81 ARG A N 1
ATOM 636 C CA . ARG A 1 81 ? -14.571 6.605 38.832 1.00 84.88 81 ARG A CA 1
ATOM 637 C C . ARG A 1 81 ? -15.694 6.290 39.821 1.00 84.88 81 ARG A C 1
ATOM 639 O O . ARG A 1 81 ? -16.866 6.254 39.445 1.00 84.88 81 ARG A O 1
ATOM 646 N N . LYS A 1 82 ? -15.334 6.085 41.092 1.00 84.50 82 LYS A N 1
ATOM 647 C CA . LYS A 1 82 ? -16.298 5.854 42.176 1.00 84.50 82 LYS A CA 1
ATOM 648 C C . LYS A 1 82 ? -17.086 7.133 42.460 1.00 84.50 82 LYS A C 1
ATOM 650 O O . LYS A 1 82 ? -16.508 8.216 42.517 1.00 84.50 82 LYS A O 1
ATOM 655 N N . TYR A 1 83 ? -18.387 6.989 42.686 1.00 87.19 83 TYR A N 1
ATOM 656 C CA . TYR A 1 83 ? -19.275 8.075 43.087 1.00 87.19 83 TYR A CA 1
ATOM 657 C C . TYR A 1 83 ? -20.308 7.568 44.092 1.00 87.19 83 TYR A C 1
ATOM 659 O O . TYR A 1 83 ? -20.560 6.365 44.178 1.00 87.19 83 TYR A O 1
ATOM 667 N N . LYS A 1 84 ? -20.883 8.479 44.880 1.00 83.81 84 LYS A N 1
ATOM 668 C CA . LYS A 1 84 ? -21.902 8.132 45.872 1.00 83.81 84 LYS A CA 1
ATOM 669 C C . LYS A 1 84 ? -23.103 7.490 45.166 1.00 83.81 84 LYS A C 1
ATOM 671 O O . LYS A 1 84 ? -23.538 7.981 44.135 1.00 83.81 84 LYS A O 1
ATOM 676 N N . ASP A 1 85 ? -23.595 6.377 45.702 1.00 82.25 85 ASP A N 1
ATOM 677 C CA . ASP A 1 85 ? -24.752 5.623 45.187 1.00 82.25 85 ASP A CA 1
ATOM 678 C C . ASP A 1 85 ? -24.554 4.929 43.819 1.00 82.25 85 ASP A C 1
ATOM 680 O O . ASP A 1 85 ? -25.423 4.177 43.372 1.00 82.25 85 ASP A O 1
ATOM 684 N N . LYS A 1 86 ? -23.378 5.069 43.193 1.00 86.75 86 LYS A N 1
ATOM 685 C CA . LYS A 1 86 ? -23.002 4.341 41.978 1.00 86.75 86 LYS A CA 1
ATOM 686 C C . LYS A 1 86 ? -22.483 2.946 42.327 1.00 86.75 86 LYS A C 1
ATOM 688 O O . LYS A 1 86 ? -21.404 2.805 42.901 1.00 86.75 86 LYS A O 1
ATOM 693 N N . LYS A 1 87 ? -23.251 1.916 41.963 1.00 85.56 87 LYS A N 1
ATOM 694 C CA . LYS A 1 87 ? -22.914 0.507 42.238 1.00 85.56 87 LYS A CA 1
ATOM 695 C C . LYS A 1 87 ? -22.000 -0.112 41.183 1.00 85.56 87 LYS A C 1
ATOM 697 O O . LYS A 1 87 ? -21.090 -0.849 41.533 1.00 85.56 87 LYS A O 1
ATOM 702 N N . TYR A 1 88 ? -22.246 0.193 39.915 1.00 86.25 88 TYR A N 1
ATOM 703 C CA . TYR A 1 88 ? -21.503 -0.319 38.766 1.00 86.25 88 TYR A CA 1
ATOM 704 C C . TYR A 1 88 ? -21.550 0.707 37.627 1.00 86.25 88 TYR A C 1
ATOM 706 O O . TYR A 1 88 ? -22.262 1.710 37.715 1.00 86.25 88 TYR A O 1
ATOM 714 N N . VAL A 1 89 ? -20.770 0.471 36.575 1.00 89.25 89 VAL A N 1
ATOM 715 C CA . VAL A 1 89 ? -20.862 1.200 35.307 1.00 89.25 89 VAL A CA 1
ATOM 716 C C . VAL A 1 89 ? -21.189 0.208 34.198 1.00 89.25 89 VAL A C 1
ATOM 718 O O . VAL A 1 89 ? -20.540 -0.827 34.084 1.00 89.25 89 VAL A O 1
ATOM 721 N N . ASN A 1 90 ? -22.190 0.527 33.385 1.00 88.06 90 ASN A N 1
ATOM 722 C CA . ASN A 1 90 ? -22.562 -0.247 32.211 1.00 88.06 90 ASN A CA 1
ATOM 723 C C . ASN A 1 90 ? -21.816 0.278 30.989 1.00 88.06 90 ASN A C 1
ATOM 725 O O . ASN A 1 90 ? -21.877 1.468 30.672 1.00 88.06 90 ASN A O 1
ATOM 729 N N . ILE A 1 91 ? -21.134 -0.609 30.276 1.00 86.19 91 ILE A N 1
ATOM 730 C CA . ILE A 1 91 ? -20.409 -0.264 29.056 1.00 86.19 91 ILE A CA 1
ATOM 731 C C . ILE A 1 91 ? -21.052 -1.026 27.909 1.00 86.19 91 ILE A C 1
ATOM 733 O O . ILE A 1 91 ? -21.063 -2.252 27.904 1.00 86.19 91 ILE A O 1
ATOM 737 N N . LEU A 1 92 ? -21.599 -0.286 26.949 1.00 85.56 92 LEU A N 1
ATOM 738 C CA . LEU A 1 92 ? -22.199 -0.837 25.742 1.00 85.56 92 LEU A CA 1
ATOM 739 C C . LEU A 1 92 ? -21.312 -0.478 24.556 1.00 85.56 92 LEU A C 1
ATOM 741 O O . LEU A 1 92 ? -21.261 0.684 24.144 1.00 85.56 92 LEU A O 1
ATOM 745 N N . ASP A 1 93 ? -20.610 -1.472 24.021 1.00 79.94 93 ASP A N 1
ATOM 746 C CA . ASP A 1 93 ? -19.823 -1.328 22.801 1.00 79.94 93 ASP A CA 1
ATOM 747 C C . ASP A 1 93 ? -20.560 -1.958 21.621 1.00 79.94 93 ASP A C 1
ATOM 749 O O . ASP A 1 93 ? -20.753 -3.173 21.552 1.00 79.94 93 ASP A O 1
ATOM 753 N N . PHE A 1 94 ? -21.004 -1.115 20.693 1.00 74.50 94 PHE A N 1
ATOM 754 C CA . PHE A 1 94 ? -21.647 -1.568 19.470 1.00 74.50 94 PHE A CA 1
ATOM 755 C C . PHE A 1 94 ? -20.544 -1.930 18.470 1.00 74.50 94 PHE A C 1
ATOM 757 O O . PHE A 1 94 ? -20.071 -1.096 17.692 1.00 74.50 94 PHE A O 1
ATOM 764 N N . ILE A 1 95 ? -20.113 -3.194 18.531 1.00 62.12 95 ILE A N 1
ATOM 765 C CA . ILE A 1 95 ? -18.988 -3.730 17.759 1.00 62.12 95 ILE A CA 1
ATOM 766 C C . ILE A 1 95 ? -19.315 -3.727 16.244 1.00 62.12 95 ILE A C 1
ATOM 768 O O . ILE A 1 95 ? -19.877 -4.680 15.713 1.00 62.12 95 ILE A O 1
ATOM 772 N N . GLY A 1 96 ? -18.979 -2.659 15.516 1.00 54.03 96 GLY A N 1
ATOM 773 C CA . GLY A 1 96 ? -19.000 -2.583 14.052 1.00 54.03 96 GLY A CA 1
ATOM 774 C C . GLY A 1 96 ? -17.624 -2.812 13.411 1.00 54.03 96 GLY A C 1
ATOM 775 O O . GLY A 1 96 ? -16.745 -1.977 13.552 1.00 54.03 96 GLY A O 1
ATOM 776 N N . ASN A 1 97 ? -17.453 -3.924 12.683 1.00 45.06 97 ASN A N 1
ATOM 777 C CA . ASN A 1 97 ? -16.342 -4.250 11.761 1.00 45.06 97 ASN A CA 1
ATOM 778 C C . ASN A 1 97 ? -14.975 -3.574 12.035 1.00 45.06 97 ASN A C 1
ATOM 780 O O . ASN A 1 97 ? -14.430 -2.861 11.190 1.00 45.06 97 ASN A O 1
ATOM 784 N N . TYR A 1 98 ? -14.403 -3.794 13.220 1.00 61.75 98 TYR A N 1
ATOM 785 C CA . TYR A 1 98 ? -13.101 -3.229 13.567 1.00 61.75 98 TYR A CA 1
ATOM 786 C C . TYR A 1 98 ? -11.963 -4.181 13.218 1.00 61.75 98 TYR A C 1
ATOM 788 O O . TYR A 1 98 ? -11.918 -5.299 13.733 1.00 61.75 98 TYR A O 1
ATOM 796 N N . LYS A 1 99 ? -10.937 -3.691 12.507 1.00 54.16 99 LYS A N 1
ATOM 797 C CA . LYS A 1 99 ? -9.668 -4.421 12.292 1.00 54.16 99 LYS A CA 1
ATOM 798 C C . LYS A 1 99 ? -9.033 -4.929 13.606 1.00 54.16 99 LYS A C 1
ATOM 800 O O . LYS A 1 99 ? -8.293 -5.906 13.587 1.00 54.16 99 LYS A O 1
ATOM 805 N N . LYS A 1 100 ? -9.334 -4.296 14.752 1.00 58.47 100 LYS A N 1
ATOM 806 C CA . LYS A 1 100 ? -8.781 -4.610 16.087 1.00 58.47 100 LYS A CA 1
ATOM 807 C C . LYS A 1 100 ? -9.827 -5.008 17.145 1.00 58.47 100 LYS A C 1
ATOM 809 O O . LYS A 1 100 ? -9.476 -5.085 18.318 1.00 58.47 100 LYS A O 1
ATOM 814 N N . ALA A 1 101 ? -11.075 -5.305 16.750 1.00 63.97 101 ALA A N 1
ATOM 815 C CA . ALA A 1 101 ? -12.156 -5.693 17.681 1.00 63.97 101 ALA A CA 1
ATOM 816 C C . ALA A 1 101 ? -11.726 -6.835 18.615 1.00 63.97 101 ALA A C 1
ATOM 818 O O . ALA A 1 101 ? -11.964 -6.821 19.818 1.00 63.97 101 ALA A O 1
ATOM 819 N N . HIS A 1 102 ? -11.037 -7.812 18.025 1.00 65.19 102 HIS A N 1
ATOM 820 C CA . HIS A 1 102 ? -10.563 -9.034 18.662 1.00 65.19 102 HIS A CA 1
ATOM 821 C C . HIS A 1 102 ? -9.559 -8.802 19.806 1.00 65.19 102 HIS A C 1
ATOM 823 O O . HIS A 1 102 ? -9.273 -9.735 20.550 1.00 65.19 102 HIS A O 1
ATOM 829 N N . LEU A 1 103 ? -9.018 -7.586 19.965 1.00 70.44 103 LEU A N 1
ATOM 830 C CA . LEU A 1 103 ? -8.093 -7.242 21.050 1.00 70.44 103 LEU A CA 1
ATOM 831 C C . LEU A 1 103 ? -8.807 -6.710 22.304 1.00 70.44 103 LEU A C 1
ATOM 833 O O . LEU A 1 103 ? -8.225 -6.761 23.385 1.00 70.44 103 LEU A O 1
ATOM 837 N N . ILE A 1 104 ? -10.059 -6.243 22.189 1.00 74.06 104 ILE A N 1
ATOM 838 C CA . ILE A 1 104 ? -10.830 -5.658 23.303 1.00 74.06 104 ILE A CA 1
ATOM 839 C C . ILE A 1 104 ? -10.930 -6.599 24.514 1.00 74.06 104 ILE A C 1
ATOM 841 O O . ILE A 1 104 ? -10.616 -6.148 25.619 1.00 74.06 104 ILE A O 1
ATOM 845 N N . PRO A 1 105 ? -11.261 -7.897 24.350 1.00 75.25 105 PRO A N 1
ATOM 846 C CA . PRO A 1 105 ? -11.328 -8.828 25.475 1.00 75.25 105 PRO A CA 1
ATOM 847 C C . PRO A 1 105 ? -10.008 -8.911 26.251 1.00 75.25 105 PRO A C 1
ATOM 849 O O . PRO A 1 105 ? -10.019 -9.014 27.470 1.00 75.25 105 PRO A O 1
ATOM 852 N N . PHE A 1 106 ? -8.868 -8.806 25.566 1.00 76.50 106 PHE A N 1
ATOM 853 C CA . PHE A 1 106 ? -7.543 -8.882 26.185 1.00 76.50 106 PHE A CA 1
ATOM 854 C C . PHE A 1 106 ? -7.110 -7.569 26.847 1.00 76.50 106 PHE A C 1
ATOM 856 O O . PHE A 1 106 ? -6.335 -7.590 27.796 1.00 76.50 106 PHE A O 1
ATOM 863 N N . PHE A 1 107 ? -7.606 -6.413 26.392 1.00 74.44 107 PHE A N 1
ATOM 864 C CA . PHE A 1 107 ? -7.369 -5.153 27.107 1.00 74.44 107 PHE A CA 1
ATOM 865 C C . PHE A 1 107 ? -8.052 -5.142 28.477 1.00 74.44 107 PHE A C 1
ATOM 867 O O . PHE A 1 107 ? -7.527 -4.545 29.416 1.00 74.44 107 PHE A O 1
ATOM 874 N N . LEU A 1 108 ? -9.204 -5.806 28.591 1.00 76.06 108 LEU A N 1
ATOM 875 C CA . LEU A 1 108 ? -9.982 -5.878 29.826 1.00 76.06 108 LEU A CA 1
ATOM 876 C C . LEU A 1 108 ? -9.412 -6.880 30.844 1.00 76.06 108 LEU A C 1
ATOM 878 O O . LEU A 1 108 ? -9.650 -6.701 32.033 1.00 76.06 108 LEU A O 1
ATOM 882 N N . SER A 1 109 ? -8.623 -7.876 30.419 1.00 75.56 109 SER A N 1
ATOM 883 C CA . SER A 1 109 ? -7.978 -8.844 31.329 1.00 75.56 109 SER A CA 1
ATOM 884 C C . SER A 1 109 ? -6.710 -8.312 32.016 1.00 75.56 109 SER A C 1
ATOM 886 O O . SER A 1 109 ? -6.093 -8.992 32.831 1.00 75.56 109 SER A O 1
ATOM 888 N N . GLY A 1 110 ? -6.278 -7.086 31.699 1.00 67.19 110 GLY A N 1
ATOM 889 C CA . GLY A 1 110 ? -5.173 -6.405 32.384 1.00 67.19 110 GLY A CA 1
ATOM 890 C C . GLY A 1 110 ? -3.759 -6.876 32.011 1.00 67.19 110 GLY A C 1
ATOM 891 O O . GLY A 1 110 ? -2.794 -6.169 32.315 1.00 67.19 110 GLY A O 1
ATOM 892 N N . ASP A 1 111 ? -3.598 -8.001 31.307 1.00 66.19 111 ASP A N 1
ATOM 893 C CA . ASP A 1 111 ? -2.296 -8.443 30.799 1.00 66.19 111 ASP A CA 1
ATOM 894 C C . ASP A 1 111 ? -2.014 -7.870 29.407 1.00 66.19 111 ASP A C 1
ATOM 896 O O . ASP A 1 111 ? -2.340 -8.456 28.373 1.00 66.19 111 ASP A O 1
ATOM 900 N N . LEU A 1 112 ? -1.359 -6.705 29.393 1.00 61.84 112 LEU A N 1
ATOM 901 C CA . LEU A 1 112 ? -0.991 -6.025 28.156 1.00 61.84 112 LEU A CA 1
ATOM 902 C C . LEU A 1 112 ? 0.196 -6.672 27.412 1.00 61.84 112 LEU A C 1
ATOM 904 O O . LEU A 1 112 ? 0.547 -6.230 26.314 1.00 61.84 112 LEU A O 1
ATOM 908 N N . LYS A 1 113 ? 0.845 -7.697 27.985 1.00 59.34 113 LYS A N 1
ATOM 909 C CA . LYS A 1 113 ? 1.995 -8.360 27.358 1.00 59.34 113 LYS A CA 1
ATOM 910 C C . LYS A 1 113 ? 1.522 -9.404 26.355 1.00 59.34 113 LYS A C 1
ATOM 912 O O . LYS A 1 113 ? 0.652 -10.223 26.636 1.00 59.34 113 LYS A O 1
ATOM 917 N N . ASP A 1 114 ? 2.132 -9.388 25.171 1.00 61.28 114 ASP A N 1
ATOM 918 C CA . ASP A 1 114 ? 1.875 -10.361 24.106 1.00 61.28 114 ASP A CA 1
ATOM 919 C C . ASP A 1 114 ? 0.395 -10.470 23.678 1.00 61.28 114 ASP A C 1
ATOM 921 O O . ASP A 1 114 ? -0.009 -11.506 23.144 1.00 61.28 114 ASP A O 1
ATOM 925 N N . ILE A 1 115 ? -0.413 -9.410 23.856 1.00 65.69 115 ILE A N 1
ATOM 926 C CA . ILE A 1 115 ? -1.848 -9.401 23.503 1.00 65.69 115 ILE A CA 1
ATOM 927 C C . ILE A 1 115 ? -2.069 -9.886 22.073 1.00 65.69 115 ILE A C 1
ATOM 929 O O . ILE A 1 115 ? -2.910 -10.745 21.842 1.00 65.69 115 ILE A O 1
ATOM 933 N N . GLU A 1 116 ? -1.281 -9.409 21.109 1.00 61.81 116 GLU A N 1
ATOM 934 C CA . GLU A 1 116 ? -1.418 -9.841 19.715 1.00 61.81 116 GLU A CA 1
ATOM 935 C C . GLU A 1 116 ? -1.165 -11.344 19.533 1.00 61.81 116 GLU A C 1
ATOM 937 O O . GLU A 1 116 ? -1.773 -11.979 18.675 1.00 61.81 116 GLU A O 1
ATOM 942 N N . LYS A 1 117 ? -0.273 -11.942 20.328 1.00 61.91 117 LYS A N 1
ATOM 943 C CA . LYS A 1 117 ? 0.025 -13.378 20.279 1.00 61.91 117 LYS A CA 1
ATOM 944 C C . LYS A 1 117 ? -1.072 -14.197 20.959 1.00 61.91 117 LYS A C 1
ATOM 946 O O . LYS A 1 117 ? -1.430 -15.252 20.441 1.00 61.91 117 LYS A O 1
ATOM 951 N N . LYS A 1 118 ? -1.620 -13.710 22.076 1.00 63.19 118 LYS A N 1
ATOM 952 C CA . LYS A 1 118 ? -2.755 -14.338 22.770 1.00 63.19 118 LYS A CA 1
ATOM 953 C C . LYS A 1 118 ? -4.030 -14.265 21.931 1.00 63.19 118 LYS A C 1
ATOM 955 O O . LYS A 1 118 ? -4.685 -15.283 21.733 1.00 63.19 118 LYS A O 1
ATOM 960 N N . ALA A 1 119 ? -4.293 -13.110 21.325 1.00 61.69 119 ALA A N 1
ATOM 961 C CA . ALA A 1 119 ? -5.420 -12.896 20.428 1.00 61.69 119 ALA A CA 1
ATOM 962 C C . ALA A 1 119 ? -5.328 -13.745 19.148 1.00 61.69 119 ALA A C 1
ATOM 964 O O . ALA A 1 119 ? -6.338 -14.264 18.682 1.00 61.69 119 ALA A O 1
ATOM 965 N N . LYS A 1 120 ? -4.114 -13.998 18.633 1.00 55.22 120 LYS A N 1
ATOM 966 C CA . LYS A 1 120 ? -3.876 -14.970 17.545 1.00 55.22 120 LYS A CA 1
ATOM 967 C C . LYS A 1 120 ? -4.207 -16.416 17.920 1.00 55.22 120 LYS A C 1
ATOM 969 O O . LYS A 1 120 ? -4.472 -17.211 17.026 1.00 55.22 120 LYS A O 1
ATOM 974 N N . GLY A 1 121 ? -4.174 -16.765 19.206 1.00 57.62 121 GLY A N 1
ATOM 975 C CA . GLY A 1 121 ? -4.534 -18.096 19.701 1.00 57.62 121 GLY A CA 1
ATOM 976 C C . GLY A 1 121 ? -6.038 -18.373 19.682 1.00 57.62 121 GLY A C 1
ATOM 977 O O . GLY A 1 121 ? -6.443 -19.504 19.944 1.00 57.62 121 GLY A O 1
ATOM 978 N N . GLY A 1 122 ? -6.858 -17.357 19.395 1.00 54.47 122 GLY A N 1
ATOM 979 C CA . GLY A 1 122 ? -8.287 -17.507 19.143 1.00 54.47 122 GLY A CA 1
ATOM 980 C C . GLY A 1 122 ? -9.160 -17.854 20.341 1.00 54.47 122 GLY A C 1
ATOM 981 O O . GLY A 1 122 ? -10.370 -18.017 20.201 1.00 54.47 122 GLY A O 1
ATOM 982 N N . LYS A 1 123 ? -8.558 -17.966 21.523 1.00 61.69 123 LYS A N 1
ATOM 983 C CA . LYS A 1 123 ? -9.264 -18.181 22.779 1.00 61.69 123 LYS A CA 1
ATOM 984 C C . LYS A 1 123 ? -9.504 -16.834 23.436 1.00 61.69 123 LYS A C 1
ATOM 986 O O . LYS A 1 123 ? -8.546 -16.116 23.706 1.00 61.69 123 LYS A O 1
ATOM 991 N N . LEU A 1 124 ? -10.771 -16.513 23.680 1.00 68.69 124 LEU A N 1
ATOM 992 C CA . LEU A 1 124 ? -11.135 -15.409 24.561 1.00 68.69 124 LEU A CA 1
ATOM 993 C C . LEU A 1 124 ? -10.590 -15.688 25.976 1.00 68.69 124 LEU A C 1
ATOM 995 O O . LEU A 1 124 ? -10.494 -16.867 26.348 1.00 68.69 124 LEU A O 1
ATOM 999 N N . PRO A 1 125 ? -10.228 -14.642 26.740 1.00 72.00 125 PRO A N 1
ATOM 1000 C CA . PRO A 1 125 ? -9.907 -14.792 28.154 1.00 72.00 125 PRO A CA 1
ATOM 1001 C C . PRO A 1 125 ? -11.047 -15.500 28.889 1.00 72.00 125 PRO A C 1
ATOM 1003 O O . PRO A 1 125 ? -12.218 -15.284 28.568 1.00 72.00 125 PRO A O 1
ATOM 1006 N N . GLN A 1 126 ? -10.708 -16.368 29.838 1.00 76.50 126 GLN A N 1
ATOM 1007 C CA . GLN A 1 126 ? -11.711 -16.949 30.730 1.00 76.50 126 GLN A CA 1
ATOM 1008 C C . GLN A 1 126 ? -12.240 -15.891 31.707 1.00 76.50 126 GLN A C 1
ATOM 1010 O O . GLN A 1 126 ? -11.588 -14.869 31.927 1.00 76.50 126 GLN A O 1
ATOM 1015 N N . GLU A 1 127 ? -13.407 -16.131 32.312 1.00 74.31 127 GLU A N 1
ATOM 1016 C CA . GLU A 1 127 ? -13.994 -15.197 33.285 1.00 74.31 127 GLU A CA 1
ATOM 1017 C C . GLU A 1 127 ? -13.039 -14.898 34.449 1.00 74.31 127 GLU A C 1
ATOM 1019 O O . GLU A 1 127 ? -12.976 -13.763 34.916 1.00 74.31 127 GLU A O 1
ATOM 1024 N N . GLU A 1 128 ? -12.222 -15.874 34.858 1.00 77.69 128 GLU A N 1
ATOM 1025 C CA . GLU A 1 128 ? -11.250 -15.716 35.945 1.00 77.69 128 GLU A CA 1
ATOM 1026 C C . GLU A 1 128 ? -10.040 -14.839 35.573 1.00 77.69 128 GLU A C 1
ATOM 1028 O O . GLU A 1 128 ? -9.259 -14.465 36.447 1.00 77.69 128 GLU A O 1
ATOM 1033 N N . GLU A 1 129 ? -9.851 -14.524 34.287 1.00 78.38 129 GLU A N 1
ATOM 1034 C CA . GLU A 1 129 ? -8.799 -13.614 33.818 1.00 78.38 129 GLU A CA 1
ATOM 1035 C C . GLU A 1 129 ? -9.228 -12.140 33.882 1.00 78.38 129 GLU A C 1
ATOM 1037 O O . GLU A 1 129 ? -8.386 -11.251 33.728 1.00 78.38 129 GLU A O 1
ATOM 1042 N N . TYR A 1 130 ? -10.516 -11.858 34.094 1.00 82.12 130 TYR A N 1
ATOM 1043 C CA . TYR A 1 130 ? -11.008 -10.498 34.287 1.00 82.12 130 TYR A CA 1
ATOM 1044 C C . TYR A 1 130 ? -10.862 -10.041 35.745 1.00 82.12 130 TYR A C 1
ATOM 1046 O O . TYR A 1 130 ? -10.830 -10.865 36.660 1.00 82.12 130 TYR A O 1
ATOM 1054 N N . PRO A 1 131 ? -10.769 -8.719 35.993 1.00 80.38 131 PRO A N 1
ATOM 1055 C CA . PRO A 1 131 ? -10.776 -8.192 37.351 1.00 80.38 131 PRO A CA 1
ATOM 1056 C C . PRO A 1 131 ? -12.015 -8.641 38.136 1.00 80.38 131 PRO A C 1
ATOM 1058 O O . PRO A 1 131 ? -13.110 -8.727 37.578 1.00 80.38 131 PRO A O 1
ATOM 1061 N N . GLU A 1 132 ? -11.846 -8.863 39.441 1.00 78.19 132 GLU A N 1
ATOM 1062 C CA . GLU A 1 132 ? -12.948 -9.205 40.346 1.00 78.19 132 GLU A CA 1
ATOM 1063 C C . GLU A 1 132 ? -14.103 -8.190 40.231 1.00 78.19 132 GLU A C 1
ATOM 1065 O O . GLU A 1 132 ? -13.889 -6.997 39.992 1.00 78.19 132 GLU A O 1
ATOM 1070 N N . ASP A 1 133 ? -15.335 -8.682 40.378 1.00 81.19 133 ASP A N 1
ATOM 1071 C CA . ASP A 1 133 ? -16.586 -7.920 40.250 1.00 81.19 133 ASP A CA 1
ATOM 1072 C C . ASP A 1 133 ? -16.854 -7.292 38.863 1.00 81.19 133 ASP A C 1
ATOM 1074 O O . ASP A 1 133 ? -17.774 -6.481 38.716 1.00 81.19 133 ASP A O 1
ATOM 1078 N N . CYS A 1 134 ? -16.099 -7.668 37.822 1.00 81.50 134 CYS A N 1
ATOM 1079 C CA . CYS A 1 134 ? -16.384 -7.281 36.440 1.00 81.50 134 CYS A CA 1
ATOM 1080 C C . CYS A 1 134 ? -17.135 -8.392 35.700 1.00 81.50 134 CYS A C 1
ATOM 1082 O O . CYS A 1 134 ? -16.681 -9.529 35.638 1.00 81.50 134 CYS A O 1
ATOM 1084 N N . ILE A 1 135 ? -18.263 -8.038 35.081 1.00 81.69 135 ILE A N 1
ATOM 1085 C CA . ILE A 1 135 ? -19.002 -8.927 34.180 1.00 81.69 135 ILE A CA 1
ATOM 1086 C C . ILE A 1 135 ? -18.763 -8.430 32.759 1.00 81.69 135 ILE A C 1
ATOM 1088 O O . ILE A 1 135 ? -19.120 -7.298 32.427 1.00 81.69 135 ILE A O 1
ATOM 1092 N N . VAL A 1 136 ? -18.145 -9.270 31.932 1.00 79.44 136 VAL A N 1
ATOM 1093 C CA . VAL A 1 136 ? -17.900 -8.985 30.518 1.00 79.44 136 VAL A CA 1
ATOM 1094 C C . VAL A 1 136 ? -18.684 -10.001 29.703 1.00 79.44 136 VAL A C 1
ATOM 1096 O O . VAL A 1 136 ? -18.295 -11.160 29.610 1.00 79.44 136 VAL A O 1
ATOM 1099 N N . ASP A 1 137 ? -19.798 -9.553 29.133 1.00 72.94 137 ASP A N 1
ATOM 1100 C CA . ASP A 1 137 ? -20.640 -10.372 28.267 1.00 72.94 137 ASP A CA 1
ATOM 1101 C C . ASP A 1 137 ? -20.484 -9.924 26.811 1.00 72.94 137 ASP A C 1
ATOM 1103 O O . ASP A 1 137 ? -20.451 -8.729 26.501 1.00 72.94 137 ASP A O 1
ATOM 1107 N N . PHE A 1 138 ? -20.386 -10.898 25.915 1.00 69.19 138 PHE A N 1
ATOM 1108 C CA . PHE A 1 138 ? -20.322 -10.683 24.480 1.00 69.19 138 PHE A CA 1
ATOM 1109 C C . PHE A 1 138 ? -21.497 -11.423 23.851 1.00 69.19 138 PHE A C 1
ATOM 1111 O O . PHE A 1 138 ? -21.650 -12.625 24.060 1.00 69.19 138 PHE A O 1
ATOM 1118 N N . ASP A 1 139 ? -22.300 -10.721 23.045 1.00 62.69 139 ASP A N 1
ATOM 1119 C CA . ASP A 1 139 ? -23.422 -11.332 22.324 1.00 62.69 139 ASP A CA 1
ATOM 1120 C C . ASP A 1 139 ? -22.950 -12.603 21.590 1.00 62.69 139 ASP A C 1
ATOM 1122 O O . ASP A 1 139 ? -21.875 -12.629 20.993 1.00 62.69 139 ASP A O 1
ATOM 1126 N N . VAL A 1 140 ? -23.734 -13.679 21.620 1.00 48.59 140 VAL A N 1
ATOM 1127 C CA . VAL A 1 140 ? -23.381 -14.961 20.992 1.00 48.59 140 VAL A CA 1
ATOM 1128 C C . VAL A 1 140 ? -23.120 -14.797 19.487 1.00 48.59 140 VAL A C 1
ATOM 1130 O O . VAL A 1 140 ? -22.230 -15.450 18.944 1.00 48.59 140 VAL A O 1
ATOM 1133 N N . GLN A 1 141 ? -23.811 -13.859 18.822 1.00 45.84 141 GLN A N 1
ATOM 1134 C CA . GLN A 1 141 ? -23.521 -13.486 17.433 1.00 45.84 141 GLN A CA 1
ATOM 1135 C C . GLN A 1 141 ? -22.160 -12.796 17.297 1.00 45.84 141 GLN A C 1
ATOM 1137 O O . GLN A 1 141 ? -21.473 -12.989 16.298 1.00 45.84 141 GLN A O 1
ATOM 1142 N N . ILE A 1 142 ? -21.750 -12.024 18.306 1.00 47.03 142 ILE A N 1
ATOM 1143 C CA . ILE A 1 142 ? -20.433 -11.392 18.410 1.00 47.03 142 ILE A CA 1
ATOM 1144 C C . ILE A 1 142 ? -19.345 -12.420 18.732 1.00 47.03 142 ILE A C 1
ATOM 1146 O O . ILE A 1 142 ? -18.262 -12.318 18.175 1.00 47.03 142 ILE A O 1
ATOM 1150 N N . ILE A 1 143 ? -19.609 -13.437 19.555 1.00 46.28 143 ILE A N 1
ATOM 1151 C CA . ILE A 1 143 ? -18.688 -14.563 19.782 1.00 46.28 143 ILE A CA 1
ATOM 1152 C C . ILE A 1 143 ? -18.504 -15.353 18.488 1.00 46.28 143 ILE A C 1
ATOM 1154 O O . ILE A 1 143 ? -17.377 -15.709 18.162 1.00 46.28 143 ILE A O 1
ATOM 1158 N N . ASP A 1 144 ? -19.569 -15.571 17.715 1.00 46.06 144 ASP A N 1
ATOM 1159 C CA . ASP A 1 144 ? -19.478 -16.146 16.374 1.00 46.06 144 ASP A CA 1
ATOM 1160 C C . ASP A 1 144 ? -18.793 -15.199 15.385 1.00 46.06 144 ASP A C 1
ATOM 1162 O O . ASP A 1 144 ? -18.114 -15.683 14.492 1.00 46.06 144 ASP A O 1
ATOM 1166 N N . ILE A 1 145 ? -18.905 -13.874 15.532 1.00 47.09 145 ILE A N 1
ATOM 1167 C CA . ILE A 1 145 ? -18.127 -12.888 14.763 1.00 47.09 145 ILE A CA 1
ATOM 1168 C C . ILE A 1 145 ? -16.663 -12.895 15.198 1.00 47.09 145 ILE A C 1
ATOM 1170 O O . ILE A 1 145 ? -15.814 -12.809 14.334 1.00 47.09 145 ILE A O 1
ATOM 1174 N N . PHE A 1 146 ? -16.324 -13.047 16.477 1.00 47.25 146 PHE A N 1
ATOM 1175 C CA . PHE A 1 146 ? -14.947 -13.109 16.967 1.00 47.25 146 PHE A CA 1
ATOM 1176 C C . PHE A 1 146 ? -14.297 -14.434 16.611 1.00 47.25 146 PHE A C 1
ATOM 1178 O O . PHE A 1 146 ? -13.180 -14.428 16.110 1.00 47.25 146 PHE A O 1
ATOM 1185 N N . LYS A 1 147 ? -15.011 -15.553 16.777 1.00 46.72 147 LYS A N 1
ATOM 1186 C CA . LYS A 1 147 ? -14.625 -16.856 16.235 1.00 46.72 147 LYS A CA 1
ATOM 1187 C C . LYS A 1 147 ? -14.513 -16.766 14.730 1.00 46.72 147 LYS A C 1
ATOM 1189 O O . LYS A 1 147 ? -13.473 -17.136 14.235 1.00 46.72 147 LYS A O 1
ATOM 1194 N N . LYS A 1 148 ? -15.447 -16.140 14.009 1.00 48.47 148 LYS A N 1
ATOM 1195 C CA . LYS A 1 148 ? -15.270 -15.841 12.583 1.00 48.47 148 LYS A CA 1
ATOM 1196 C C . LYS A 1 148 ? -14.149 -14.849 12.312 1.00 48.47 148 LYS A C 1
ATOM 1198 O O . LYS A 1 148 ? -13.585 -14.978 11.269 1.00 48.47 148 LYS A O 1
ATOM 1203 N N . MET A 1 149 ? -13.742 -13.913 13.158 1.00 47.88 149 MET A N 1
ATOM 1204 C CA . MET A 1 149 ? -12.614 -12.987 12.904 1.00 47.88 149 MET A CA 1
ATOM 1205 C C . MET A 1 149 ? -11.260 -13.591 13.307 1.00 47.88 149 MET A C 1
ATOM 1207 O O . MET A 1 149 ? -10.202 -13.055 12.990 1.00 47.88 149 MET A O 1
ATOM 1211 N N . VAL A 1 150 ? -11.296 -14.705 14.030 1.00 48.75 150 VAL A N 1
ATOM 1212 C CA . VAL A 1 150 ? -10.156 -15.519 14.449 1.00 48.75 150 VAL A CA 1
ATOM 1213 C C . VAL A 1 150 ? -9.969 -16.700 13.487 1.00 48.75 150 VAL A C 1
ATOM 1215 O O . VAL A 1 150 ? -8.863 -16.924 13.006 1.00 48.75 150 VAL A O 1
ATOM 1218 N N . GLU A 1 151 ? -11.049 -17.421 13.174 1.00 47.25 151 GLU A N 1
ATOM 1219 C CA . GLU A 1 151 ? -11.175 -18.445 12.125 1.00 47.25 151 GLU A CA 1
ATOM 1220 C C . GLU A 1 151 ? -11.046 -17.798 10.739 1.00 47.25 151 GLU A C 1
ATOM 1222 O O . GLU A 1 151 ? -10.334 -18.317 9.888 1.00 47.25 151 GLU A O 1
ATOM 1227 N N . GLN A 1 152 ? -11.653 -16.621 10.545 1.00 47.03 152 GLN A N 1
ATOM 1228 C CA . GLN A 1 152 ? -11.282 -15.597 9.560 1.00 47.03 152 GLN A CA 1
ATOM 1229 C C . GLN A 1 152 ? -10.402 -14.538 10.255 1.00 47.03 152 GLN A C 1
ATOM 1231 O O . GLN A 1 152 ? -10.645 -13.330 10.168 1.00 47.03 152 GLN A O 1
ATOM 1236 N N . GLN A 1 153 ? -9.218 -14.944 10.725 1.00 47.78 153 GLN A N 1
ATOM 1237 C CA . GLN A 1 153 ? -8.084 -14.299 10.068 1.00 47.78 153 GLN A CA 1
ATOM 1238 C C . GLN A 1 153 ? -8.373 -14.452 8.577 1.00 47.78 153 GLN A C 1
ATOM 1240 O O . GLN A 1 153 ? -8.089 -15.499 8.000 1.00 47.78 153 GLN A O 1
ATOM 1245 N N . LYS A 1 154 ? -9.049 -13.461 7.978 1.00 52.25 154 LYS A N 1
ATOM 1246 C CA . LYS A 1 154 ? -9.106 -13.316 6.535 1.00 52.25 154 LYS A CA 1
ATOM 1247 C C . LYS A 1 154 ? -7.689 -13.619 6.102 1.00 52.25 154 LYS A C 1
ATOM 1249 O O . LYS A 1 154 ? -6.751 -13.053 6.689 1.00 52.25 154 LYS A O 1
ATOM 1254 N N . ASN A 1 155 ? -7.504 -14.549 5.161 1.00 62.88 155 ASN A N 1
ATOM 1255 C CA . ASN A 1 155 ? -6.183 -14.656 4.566 1.00 62.88 155 ASN A CA 1
ATOM 1256 C C . ASN A 1 155 ? -5.812 -13.215 4.224 1.00 62.88 155 ASN A C 1
ATOM 1258 O O . ASN A 1 155 ? -6.672 -12.469 3.771 1.00 62.88 155 ASN A O 1
ATOM 1262 N N . ILE A 1 156 ? -4.601 -12.754 4.532 1.00 63.50 156 ILE A N 1
ATOM 1263 C CA . ILE A 1 156 ? -4.223 -11.353 4.249 1.00 63.50 156 ILE A CA 1
ATOM 1264 C C . ILE A 1 156 ? -4.625 -10.972 2.814 1.00 63.50 156 ILE A C 1
ATOM 1266 O O . ILE A 1 156 ? -5.017 -9.844 2.550 1.00 63.50 156 ILE A O 1
ATOM 1270 N N . PHE A 1 157 ? -4.623 -11.970 1.932 1.00 71.94 157 PHE A N 1
ATOM 1271 C CA . PHE A 1 157 ? -5.295 -11.975 0.647 1.00 71.94 157 PHE A CA 1
ATOM 1272 C C . PHE A 1 157 ? -6.733 -11.411 0.639 1.00 71.94 157 PHE A C 1
ATOM 1274 O O . PHE A 1 157 ? -6.960 -10.430 -0.051 1.00 71.94 157 PHE A O 1
ATOM 1281 N N . ASP A 1 158 ? -7.685 -11.954 1.398 1.00 74.75 158 ASP A N 1
ATOM 1282 C CA . ASP A 1 158 ? -9.079 -11.491 1.464 1.00 74.75 158 ASP A CA 1
ATOM 1283 C C . ASP A 1 158 ? -9.192 -10.036 1.947 1.00 74.75 158 ASP A C 1
ATOM 1285 O O . ASP A 1 158 ? -10.026 -9.296 1.437 1.00 74.75 158 ASP A O 1
ATOM 1289 N N . LEU A 1 159 ? -8.327 -9.585 2.868 1.00 71.06 159 LEU A N 1
ATOM 1290 C CA . LEU A 1 159 ? -8.268 -8.164 3.256 1.00 71.06 159 LEU A CA 1
ATOM 1291 C C . LEU A 1 159 ? -7.828 -7.280 2.087 1.00 71.06 159 LEU A C 1
ATOM 1293 O O . LEU A 1 159 ? -8.346 -6.183 1.901 1.00 71.06 159 LEU A O 1
ATOM 1297 N N . VAL A 1 160 ? -6.879 -7.761 1.283 1.00 79.88 160 VAL A N 1
ATOM 1298 C CA . VAL A 1 160 ? -6.470 -7.076 0.055 1.00 79.88 160 VAL A CA 1
ATOM 1299 C C . VAL A 1 160 ? -7.593 -7.095 -0.986 1.00 79.88 160 VAL A C 1
ATOM 1301 O O . VAL A 1 160 ? -7.753 -6.109 -1.703 1.00 79.88 160 VAL A O 1
ATOM 1304 N N . VAL A 1 161 ? -8.396 -8.164 -1.054 1.00 86.44 161 VAL A N 1
ATOM 1305 C CA . VAL A 1 161 ? -9.585 -8.229 -1.920 1.00 86.44 161 VAL A CA 1
ATOM 1306 C C . VAL A 1 161 ? -10.650 -7.224 -1.477 1.00 86.44 161 VAL A C 1
ATOM 1308 O O . VAL A 1 161 ? -11.177 -6.500 -2.319 1.00 86.44 161 VAL A O 1
ATOM 1311 N N . ASP A 1 162 ? -10.949 -7.125 -0.180 1.00 79.38 162 ASP A N 1
ATOM 1312 C CA . ASP A 1 162 ? -11.891 -6.119 0.328 1.00 79.38 162 ASP A CA 1
ATOM 1313 C C . ASP A 1 162 ? -11.417 -4.705 -0.003 1.00 79.38 162 ASP A C 1
ATOM 1315 O O . ASP A 1 162 ? -12.199 -3.871 -0.454 1.00 79.38 162 ASP A O 1
ATOM 1319 N N . GLU A 1 163 ? -10.125 -4.442 0.202 1.00 79.19 163 GLU A N 1
ATOM 1320 C CA . GLU A 1 163 ? -9.537 -3.134 -0.054 1.00 79.19 163 GLU A CA 1
ATOM 1321 C C . GLU A 1 163 ? -9.571 -2.791 -1.546 1.00 79.19 163 GLU A C 1
ATOM 1323 O O . GLU A 1 163 ? -9.899 -1.667 -1.926 1.00 79.19 163 GLU A O 1
ATOM 1328 N N . PHE A 1 164 ? -9.309 -3.775 -2.408 1.00 91.25 164 PHE A N 1
ATOM 1329 C CA . PHE A 1 164 ? -9.493 -3.638 -3.848 1.00 91.25 164 PHE A CA 1
ATOM 1330 C C . PHE A 1 164 ? -10.941 -3.281 -4.201 1.00 91.25 164 PHE A C 1
ATOM 1332 O O . PHE A 1 164 ? -11.162 -2.358 -4.984 1.00 91.25 164 PHE A O 1
ATOM 1339 N N . ASN A 1 165 ? -11.923 -3.967 -3.609 1.00 86.19 165 ASN A N 1
ATOM 1340 C CA . ASN A 1 165 ? -13.340 -3.707 -3.861 1.00 86.19 165 ASN A CA 1
ATOM 1341 C C . ASN A 1 165 ? -13.760 -2.316 -3.377 1.00 86.19 165 ASN A C 1
ATOM 1343 O O . ASN A 1 165 ? -14.418 -1.598 -4.126 1.00 86.19 165 ASN A O 1
ATOM 1347 N N . ARG A 1 166 ? -13.301 -1.886 -2.196 1.00 88.06 166 ARG A N 1
ATOM 1348 C CA . ARG A 1 166 ? -13.520 -0.527 -1.680 1.00 88.06 166 ARG A CA 1
ATOM 1349 C C . ARG A 1 166 ? -13.010 0.529 -2.662 1.00 88.06 166 ARG A C 1
ATOM 1351 O O . ARG A 1 166 ? -13.749 1.424 -3.059 1.00 88.06 166 ARG A O 1
ATOM 1358 N N . ILE A 1 167 ? -11.757 0.399 -3.104 1.00 86.00 167 ILE A N 1
ATOM 1359 C CA . ILE A 1 167 ? -11.144 1.348 -4.045 1.00 86.00 167 ILE A CA 1
ATOM 1360 C C . ILE A 1 167 ? -11.861 1.307 -5.405 1.00 86.00 167 ILE A C 1
ATOM 1362 O O . ILE A 1 167 ? -12.056 2.346 -6.036 1.00 86.00 167 ILE A O 1
ATOM 1366 N N . LYS A 1 168 ? -12.279 0.122 -5.864 1.00 91.88 168 LYS A N 1
ATOM 1367 C CA . LYS A 1 168 ? -13.054 -0.052 -7.100 1.00 91.88 168 LYS A CA 1
ATOM 1368 C C . LYS A 1 168 ? -14.413 0.647 -7.028 1.00 91.88 168 LYS A C 1
ATOM 1370 O O . LYS A 1 168 ? -14.809 1.284 -8.005 1.00 91.88 168 LYS A O 1
ATOM 1375 N N . GLU A 1 169 ? -15.114 0.549 -5.901 1.00 87.25 169 GLU A N 1
ATOM 1376 C CA . GLU A 1 169 ? -16.380 1.249 -5.659 1.00 87.25 169 GLU A CA 1
ATOM 1377 C C . GLU A 1 169 ? -16.185 2.771 -5.659 1.00 87.25 169 GLU A C 1
ATOM 1379 O O . GLU A 1 169 ? -16.911 3.481 -6.361 1.00 87.25 169 GLU A O 1
ATOM 1384 N N . ASP A 1 170 ? -15.150 3.260 -4.970 1.00 80.50 170 ASP A N 1
ATOM 1385 C CA . ASP A 1 170 ? -14.811 4.686 -4.895 1.00 80.50 170 ASP A CA 1
ATOM 1386 C C . ASP A 1 170 ? -14.470 5.272 -6.279 1.00 80.50 170 ASP A C 1
ATOM 1388 O O . ASP A 1 170 ? -14.946 6.347 -6.660 1.00 80.50 170 ASP A O 1
ATOM 1392 N N . LEU A 1 171 ? -13.663 4.555 -7.069 1.00 87.62 171 LEU A N 1
ATOM 1393 C CA . LEU A 1 171 ? -13.230 4.979 -8.405 1.00 87.62 171 LEU A CA 1
ATOM 1394 C C . LEU A 1 171 ? -14.250 4.676 -9.507 1.00 87.62 171 LEU A C 1
ATOM 1396 O O . LEU A 1 171 ? -14.067 5.124 -10.644 1.00 87.62 171 LEU A O 1
ATOM 1400 N N . LYS A 1 172 ? -15.284 3.880 -9.206 1.00 91.06 172 LYS A N 1
ATOM 1401 C CA . LYS A 1 172 ? -16.265 3.330 -10.163 1.00 91.06 172 LYS A CA 1
ATOM 1402 C C . LYS A 1 172 ? -15.637 2.586 -11.347 1.00 91.06 172 LYS A C 1
ATOM 1404 O O . LYS A 1 172 ? -16.273 2.392 -12.382 1.00 91.06 172 LYS A O 1
ATOM 1409 N N . THR A 1 173 ? -14.373 2.206 -11.222 1.00 92.81 173 THR A N 1
ATOM 1410 C CA . THR A 1 173 ? -13.554 1.583 -12.262 1.00 92.81 173 THR A CA 1
ATOM 1411 C C . THR A 1 173 ? -12.548 0.653 -11.598 1.00 92.81 173 THR A C 1
ATOM 1413 O O . THR A 1 173 ? -12.210 0.824 -10.426 1.00 92.81 173 THR A O 1
ATOM 1416 N N . ARG A 1 174 ? -12.080 -0.362 -12.333 1.00 92.88 174 ARG A N 1
ATOM 1417 C CA . ARG A 1 174 ? -11.081 -1.303 -11.818 1.00 92.88 174 ARG A CA 1
ATOM 1418 C C . ARG A 1 174 ? -9.777 -0.552 -11.506 1.00 92.88 174 ARG A C 1
ATOM 1420 O O . ARG A 1 174 ? -9.225 0.053 -12.429 1.00 92.88 174 ARG A O 1
ATOM 1427 N N . PRO A 1 175 ? -9.260 -0.609 -10.266 1.00 93.62 175 PRO A N 1
ATOM 1428 C CA . PRO A 1 175 ? -8.071 0.143 -9.905 1.00 93.62 175 PRO A CA 1
ATOM 1429 C C . PRO A 1 175 ? -6.817 -0.405 -10.598 1.00 93.62 175 PRO A C 1
ATOM 1431 O O . PRO A 1 175 ? -6.640 -1.615 -10.760 1.00 93.62 175 PRO A O 1
ATOM 1434 N N . SER A 1 176 ? -5.922 0.497 -10.996 1.00 94.88 176 SER A N 1
ATOM 1435 C CA . SER A 1 176 ? -4.559 0.172 -11.433 1.00 94.88 176 SER A CA 1
ATOM 1436 C C . SER A 1 176 ? -3.637 -0.097 -10.233 1.00 94.88 176 SER A C 1
ATOM 1438 O O . SER A 1 176 ? -4.005 0.193 -9.092 1.00 94.88 176 SER A O 1
ATOM 1440 N N . ARG A 1 177 ? -2.406 -0.585 -10.455 1.00 94.50 177 ARG A N 1
ATOM 1441 C CA . ARG A 1 177 ? -1.413 -0.747 -9.371 1.00 94.50 177 ARG A CA 1
ATOM 1442 C C . ARG A 1 177 ? -1.139 0.576 -8.676 1.00 94.50 177 ARG A C 1
ATOM 1444 O O . ARG A 1 177 ? -1.083 0.628 -7.452 1.00 94.50 177 ARG A O 1
ATOM 1451 N N . LEU A 1 178 ? -0.967 1.649 -9.452 1.00 93.00 178 LEU A N 1
ATOM 1452 C CA . LEU A 1 178 ? -0.742 2.981 -8.900 1.00 93.00 178 LEU A CA 1
ATOM 1453 C C . LEU A 1 178 ? -1.914 3.431 -8.022 1.00 93.00 178 LEU A C 1
ATOM 1455 O O . LEU A 1 178 ? -1.687 4.011 -6.961 1.00 93.00 178 LEU A O 1
ATOM 1459 N N . GLN A 1 179 ? -3.149 3.179 -8.452 1.00 92.44 179 GLN A N 1
ATOM 1460 C CA . GLN A 1 179 ? -4.339 3.542 -7.684 1.00 92.44 179 GLN A CA 1
ATOM 1461 C C . GLN A 1 179 ? -4.462 2.694 -6.419 1.00 92.44 179 GLN A C 1
ATOM 1463 O O . GLN A 1 179 ? -4.651 3.260 -5.346 1.00 92.44 179 GLN A O 1
ATOM 1468 N N . MET A 1 180 ? -4.241 1.378 -6.517 1.00 92.75 180 MET A N 1
ATOM 1469 C CA . MET A 1 180 ? -4.150 0.500 -5.349 1.00 92.75 180 MET A CA 1
ATOM 1470 C C . MET A 1 180 ? -3.112 1.025 -4.363 1.00 92.75 180 MET A C 1
ATOM 1472 O O . MET A 1 180 ? -3.423 1.233 -3.204 1.00 92.75 180 MET A O 1
ATOM 1476 N N . TYR A 1 181 ? -1.906 1.348 -4.822 1.00 92.00 181 TYR A N 1
ATOM 1477 C CA . TYR A 1 181 ? -0.860 1.902 -3.968 1.00 92.00 181 TYR A CA 1
ATOM 1478 C C . TYR A 1 181 ? -1.212 3.268 -3.355 1.00 92.00 181 TYR A C 1
ATOM 1480 O O . TYR A 1 181 ? -0.760 3.598 -2.264 1.00 92.00 181 TYR A O 1
ATOM 1488 N N . THR A 1 182 ? -1.977 4.094 -4.069 1.00 86.12 182 THR A N 1
ATOM 1489 C CA . THR A 1 182 ? -2.310 5.456 -3.628 1.00 86.12 182 THR A CA 1
ATOM 1490 C C . THR A 1 182 ? -3.426 5.470 -2.587 1.00 86.12 182 THR A C 1
ATOM 1492 O O . THR A 1 182 ? -3.406 6.332 -1.713 1.00 86.12 182 THR A O 1
ATOM 1495 N N . TYR A 1 183 ? -4.395 4.559 -2.701 1.00 81.06 183 TYR A N 1
ATOM 1496 C CA . TYR A 1 183 ? -5.604 4.559 -1.875 1.00 81.06 183 TYR A CA 1
ATOM 1497 C C . TYR A 1 183 ? -5.664 3.426 -0.850 1.00 81.06 183 TYR A C 1
ATOM 1499 O O . TYR A 1 183 ? -6.535 3.477 0.017 1.00 81.06 183 TYR A O 1
ATOM 1507 N N . MET A 1 184 ? -4.780 2.427 -0.944 1.00 80.94 184 MET A N 1
ATOM 1508 C CA . MET A 1 184 ? -4.672 1.345 0.034 1.00 80.94 184 MET A CA 1
ATOM 1509 C C . MET A 1 184 ? -4.224 1.881 1.391 1.00 80.94 184 MET A C 1
ATOM 1511 O O . MET A 1 184 ? -3.329 2.718 1.483 1.00 80.94 184 MET A O 1
ATOM 1515 N N . ASP A 1 185 ? -4.832 1.334 2.433 1.00 77.06 185 ASP A N 1
ATOM 1516 C CA . ASP A 1 185 ? -4.435 1.489 3.826 1.00 77.06 185 ASP A CA 1
ATOM 1517 C C . ASP A 1 185 ? -2.936 1.207 4.051 1.00 77.06 185 ASP A C 1
ATOM 1519 O O . ASP A 1 185 ? -2.418 0.146 3.690 1.00 77.06 185 ASP A O 1
ATOM 1523 N N . ASP A 1 186 ? -2.236 2.152 4.681 1.00 71.19 186 ASP A N 1
ATOM 1524 C CA . ASP A 1 186 ? -0.779 2.092 4.857 1.00 71.19 186 ASP A CA 1
ATOM 1525 C C . ASP A 1 186 ? -0.333 0.914 5.732 1.00 71.19 186 ASP A C 1
ATOM 1527 O O . ASP A 1 186 ? 0.698 0.289 5.460 1.00 71.19 186 ASP A O 1
ATOM 1531 N N . ASP A 1 187 ? -1.127 0.554 6.741 1.00 63.75 187 ASP A N 1
ATOM 1532 C CA . ASP A 1 187 ? -0.863 -0.615 7.579 1.00 63.75 187 ASP A CA 1
ATOM 1533 C C . ASP A 1 187 ? -0.962 -1.908 6.758 1.00 63.75 187 ASP A C 1
ATOM 1535 O O . ASP A 1 187 ? -0.059 -2.751 6.811 1.00 63.75 187 ASP A O 1
ATOM 1539 N N . LEU A 1 188 ? -2.008 -2.049 5.936 1.00 67.44 188 LEU A N 1
ATOM 1540 C CA . LEU A 1 188 ? -2.160 -3.191 5.035 1.00 67.44 188 LEU A CA 1
ATOM 1541 C C . LEU A 1 188 ? -1.016 -3.268 4.014 1.00 67.44 188 LEU A C 1
ATOM 1543 O O . LEU A 1 188 ? -0.447 -4.348 3.828 1.00 67.44 188 LEU A O 1
ATOM 1547 N N . TYR A 1 189 ? -0.629 -2.137 3.414 1.00 78.25 189 TYR A N 1
ATOM 1548 C CA . TYR A 1 189 ? 0.505 -2.050 2.489 1.00 78.25 189 TYR A CA 1
ATOM 1549 C C . TYR A 1 189 ? 1.811 -2.547 3.132 1.00 78.25 189 TYR A C 1
ATOM 1551 O O . TYR A 1 189 ? 2.532 -3.367 2.552 1.00 78.25 189 TYR A O 1
ATOM 1559 N N . ASN A 1 190 ? 2.102 -2.103 4.357 1.00 70.25 190 ASN A N 1
ATOM 1560 C CA . ASN A 1 190 ? 3.299 -2.512 5.091 1.00 70.25 190 ASN A CA 1
ATOM 1561 C C . ASN A 1 190 ? 3.294 -4.016 5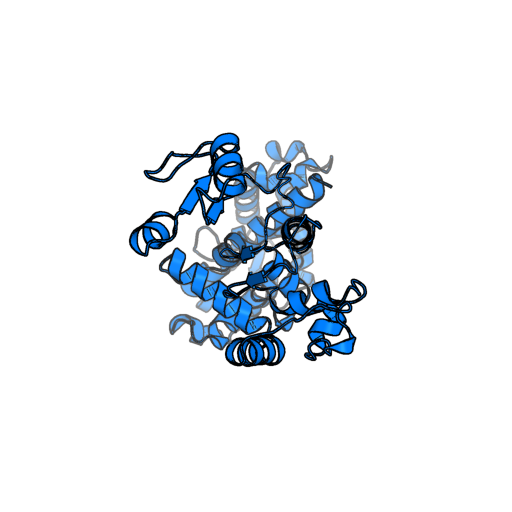.408 1.00 70.25 190 ASN A C 1
ATOM 1563 O O . ASN A 1 190 ? 4.323 -4.690 5.275 1.00 70.25 190 ASN A O 1
ATOM 1567 N N . VAL A 1 191 ? 2.131 -4.571 5.765 1.00 64.12 191 VAL A N 1
ATOM 1568 C CA . VAL A 1 191 ? 1.971 -6.004 6.042 1.00 64.12 191 VAL A CA 1
ATOM 1569 C C . VAL A 1 191 ? 2.235 -6.844 4.790 1.00 64.12 191 VAL A C 1
ATOM 1571 O O . VAL A 1 191 ? 3.030 -7.788 4.857 1.00 64.12 191 VAL A O 1
ATOM 1574 N N . ILE A 1 192 ? 1.641 -6.504 3.641 1.00 73.31 192 ILE A N 1
ATOM 1575 C CA . ILE A 1 192 ? 1.854 -7.268 2.397 1.00 73.31 192 ILE A CA 1
ATOM 1576 C C . ILE A 1 192 ? 3.266 -7.091 1.839 1.00 73.31 192 ILE A C 1
ATOM 1578 O O . ILE A 1 192 ? 3.829 -8.036 1.291 1.00 73.31 192 ILE A O 1
ATOM 1582 N N . GLY A 1 193 ? 3.887 -5.925 2.041 1.00 65.75 193 GLY A N 1
ATOM 1583 C CA . GLY A 1 193 ? 5.263 -5.659 1.623 1.00 65.75 193 GLY A CA 1
ATOM 1584 C C . GLY A 1 193 ? 6.277 -6.628 2.240 1.00 65.75 193 GLY A C 1
ATOM 1585 O O . GLY A 1 193 ? 7.258 -6.988 1.589 1.00 65.75 193 GLY A O 1
ATOM 1586 N N . SER A 1 194 ? 6.007 -7.104 3.460 1.00 60.59 194 SER A N 1
ATOM 1587 C CA . SER A 1 194 ? 6.851 -8.065 4.185 1.00 60.59 194 SER A CA 1
ATOM 1588 C C . SER A 1 194 ? 6.673 -9.531 3.753 1.00 60.59 194 SER A C 1
ATOM 1590 O O . SER A 1 194 ? 7.485 -10.378 4.124 1.00 60.59 194 SER A O 1
ATOM 1592 N N . ARG A 1 195 ? 5.637 -9.852 2.961 1.00 66.25 195 ARG A N 1
ATOM 1593 C CA . ARG A 1 195 ? 5.272 -11.227 2.578 1.00 66.25 195 ARG A CA 1
ATOM 1594 C C . ARG A 1 195 ? 5.215 -11.374 1.058 1.00 66.25 195 ARG A C 1
ATOM 1596 O O . ARG A 1 195 ? 4.213 -11.049 0.430 1.00 66.25 195 ARG A O 1
ATOM 1603 N N . GLY A 1 196 ? 6.284 -11.908 0.467 1.00 64.12 196 GLY A N 1
ATOM 1604 C CA . GLY A 1 196 ? 6.475 -11.956 -0.990 1.00 64.12 196 GLY A CA 1
ATOM 1605 C C . GLY A 1 196 ? 5.314 -12.558 -1.794 1.00 64.12 196 GLY A C 1
ATOM 1606 O O . GLY A 1 196 ? 4.973 -12.004 -2.834 1.00 64.12 196 GLY A O 1
ATOM 1607 N N . GLU A 1 197 ? 4.687 -13.631 -1.303 1.00 63.84 197 GLU A N 1
ATOM 1608 C CA . GLU A 1 197 ? 3.565 -14.322 -1.971 1.00 63.84 197 GLU A CA 1
ATOM 1609 C C . GLU A 1 197 ? 2.226 -13.569 -1.901 1.00 63.84 197 GLU A C 1
ATOM 1611 O O . GLU A 1 197 ? 1.331 -13.813 -2.710 1.00 63.84 197 GLU A O 1
ATOM 1616 N N . LEU A 1 198 ? 2.083 -12.659 -0.934 1.00 67.31 198 LEU A N 1
ATOM 1617 C CA . LEU A 1 198 ? 0.868 -11.869 -0.696 1.00 67.31 198 LEU A CA 1
ATOM 1618 C C . LEU A 1 198 ? 0.985 -10.443 -1.244 1.00 67.31 198 LEU A C 1
ATOM 1620 O O . LEU A 1 198 ? 0.012 -9.692 -1.249 1.00 67.31 198 LEU A O 1
ATOM 1624 N N . ASN A 1 199 ? 2.176 -10.057 -1.693 1.00 83.38 199 ASN A N 1
ATOM 1625 C CA . ASN A 1 199 ? 2.432 -8.739 -2.235 1.00 83.38 199 ASN A CA 1
ATOM 1626 C C . ASN A 1 199 ? 1.868 -8.631 -3.656 1.00 83.38 199 ASN A C 1
ATOM 1628 O O . ASN A 1 199 ? 2.527 -8.995 -4.631 1.00 83.38 199 ASN A O 1
ATOM 1632 N N . ILE A 1 200 ? 0.666 -8.067 -3.766 1.00 89.00 200 ILE A N 1
ATOM 1633 C CA . ILE A 1 200 ? -0.016 -7.846 -5.048 1.00 89.00 200 ILE A CA 1
ATOM 163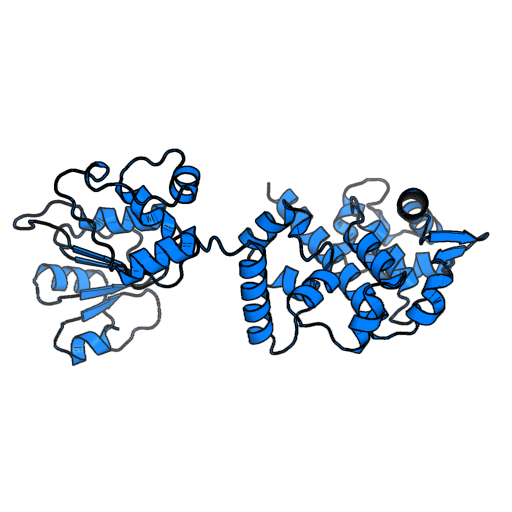4 C C . ILE A 1 200 ? 0.770 -6.957 -6.017 1.00 89.00 200 ILE A C 1
ATOM 1636 O O . ILE A 1 200 ? 0.479 -6.949 -7.204 1.00 89.00 200 ILE A O 1
ATOM 1640 N N . PHE A 1 201 ? 1.768 -6.208 -5.543 1.00 90.62 201 PHE A N 1
ATOM 1641 C CA . PHE A 1 201 ? 2.596 -5.348 -6.387 1.00 90.62 201 PHE A CA 1
ATOM 1642 C C . PHE A 1 201 ? 3.816 -6.060 -6.987 1.00 90.62 201 PHE A C 1
ATOM 1644 O O . PHE A 1 201 ? 4.566 -5.430 -7.733 1.00 90.62 201 PHE A O 1
ATOM 1651 N N . ASN A 1 202 ? 4.039 -7.327 -6.620 1.00 88.62 202 ASN A N 1
ATOM 1652 C CA . ASN A 1 202 ? 5.050 -8.197 -7.224 1.00 88.62 202 ASN A CA 1
ATOM 1653 C C . ASN A 1 202 ? 4.485 -9.074 -8.353 1.00 88.62 202 ASN A C 1
ATOM 1655 O O . ASN A 1 202 ? 5.276 -9.675 -9.084 1.00 88.62 202 ASN A O 1
ATOM 1659 N N . ASP A 1 203 ? 3.160 -9.238 -8.385 1.00 90.88 203 ASP A N 1
ATOM 1660 C CA . ASP A 1 203 ? 2.423 -9.972 -9.412 1.00 90.88 203 ASP A CA 1
ATOM 1661 C C . ASP A 1 203 ? 0.950 -9.523 -9.427 1.00 90.88 203 ASP A C 1
ATOM 1663 O O . ASP A 1 203 ? 0.046 -10.192 -8.909 1.00 90.88 203 ASP A O 1
ATOM 1667 N N . TYR A 1 204 ? 0.699 -8.335 -9.977 1.00 93.38 204 TYR A N 1
ATOM 1668 C CA . TYR A 1 204 ? -0.656 -7.769 -9.960 1.00 93.38 204 TYR A CA 1
ATOM 1669 C C . TYR A 1 204 ? -1.604 -8.486 -10.925 1.00 93.38 204 TYR A C 1
ATOM 1671 O O . TYR A 1 204 ? -2.786 -8.641 -10.631 1.00 93.38 204 TYR A O 1
ATOM 1679 N N . LEU A 1 205 ? -1.098 -8.955 -12.068 1.00 91.69 205 LEU A N 1
ATOM 1680 C CA . LEU A 1 205 ? -1.889 -9.746 -13.015 1.00 91.69 205 LEU A CA 1
ATOM 1681 C C . LEU A 1 205 ? -2.292 -11.095 -12.406 1.00 91.69 205 LEU A C 1
ATOM 1683 O O . LEU A 1 205 ? -3.450 -11.497 -12.529 1.00 91.69 205 LEU A O 1
ATOM 1687 N N . GLY A 1 206 ? -1.384 -11.759 -11.685 1.00 90.44 206 GLY A N 1
ATOM 1688 C CA . GLY A 1 206 ? -1.699 -12.963 -10.924 1.00 90.44 206 GLY A CA 1
ATOM 1689 C C . GLY A 1 206 ? -2.704 -12.706 -9.799 1.00 90.44 206 GLY A C 1
ATOM 1690 O O . GLY A 1 206 ? -3.585 -13.536 -9.568 1.00 90.44 206 GLY A O 1
ATOM 1691 N N . PHE A 1 207 ? -2.646 -11.546 -9.137 1.00 91.19 207 PHE A N 1
ATOM 1692 C CA . PHE A 1 207 ? -3.681 -11.125 -8.187 1.00 91.19 207 PHE A CA 1
ATOM 1693 C C . PHE A 1 207 ? -5.053 -10.964 -8.858 1.00 91.19 207 PHE A C 1
ATOM 1695 O O . PHE A 1 207 ? -6.014 -11.584 -8.405 1.00 91.19 207 PHE A O 1
ATOM 1702 N N . LEU A 1 208 ? -5.137 -10.211 -9.963 1.00 92.81 208 LEU A N 1
ATOM 1703 C CA . LEU A 1 208 ? -6.380 -10.032 -10.725 1.00 92.81 208 LEU A CA 1
ATOM 1704 C C . LEU A 1 208 ? -6.959 -11.373 -11.198 1.00 92.81 208 LEU A C 1
ATOM 1706 O O . LEU A 1 208 ? -8.176 -11.555 -11.176 1.00 92.81 208 LEU A O 1
ATOM 1710 N N . ASN A 1 209 ? -6.100 -12.329 -11.573 1.00 91.31 209 ASN A N 1
ATOM 1711 C CA . ASN A 1 209 ? -6.522 -13.682 -11.932 1.00 91.31 209 ASN A CA 1
ATOM 1712 C C . ASN A 1 209 ? -7.211 -14.392 -10.766 1.00 91.31 209 ASN A C 1
ATOM 1714 O O . ASN A 1 209 ? -8.300 -14.936 -10.923 1.00 91.31 209 ASN A O 1
ATOM 1718 N N . LYS A 1 210 ? -6.591 -14.360 -9.580 1.00 89.25 210 LYS A N 1
ATOM 1719 C CA . LYS A 1 210 ? -7.105 -15.036 -8.380 1.00 89.25 210 LYS A CA 1
ATOM 1720 C C . LYS A 1 210 ? -8.476 -14.512 -7.950 1.00 89.25 210 LYS A C 1
ATOM 1722 O O . LYS A 1 210 ? -9.261 -15.281 -7.406 1.00 89.25 210 LYS A O 1
ATOM 1727 N N . ILE A 1 211 ? -8.760 -13.233 -8.194 1.00 89.81 211 ILE A N 1
ATOM 1728 C CA . ILE A 1 211 ? -10.045 -12.605 -7.850 1.00 89.81 211 ILE A CA 1
ATOM 1729 C C . ILE A 1 211 ? -11.042 -12.560 -9.019 1.00 89.81 211 ILE A C 1
ATOM 1731 O O . ILE A 1 211 ? -12.118 -11.994 -8.869 1.00 89.81 211 ILE A O 1
ATOM 1735 N N . ASN A 1 212 ? -10.713 -13.167 -10.166 1.00 90.88 212 ASN A N 1
ATOM 1736 C CA . ASN A 1 212 ? -11.535 -13.174 -11.384 1.00 90.88 212 ASN A CA 1
ATOM 1737 C C . ASN A 1 212 ? -11.840 -11.775 -11.969 1.00 90.88 212 ASN A C 1
ATOM 1739 O O . ASN A 1 212 ? -12.903 -11.558 -12.543 1.00 90.88 212 ASN A O 1
ATOM 1743 N N . GLU A 1 213 ? -10.893 -10.838 -11.875 1.00 92.75 213 GLU A N 1
ATOM 1744 C CA . GLU A 1 213 ? -11.007 -9.457 -12.393 1.00 92.75 213 GLU A CA 1
ATOM 1745 C C . GLU A 1 213 ? -10.137 -9.201 -13.639 1.00 92.75 213 GLU A C 1
ATOM 1747 O O . GLU A 1 213 ? -9.949 -8.052 -14.055 1.00 92.75 213 GLU A O 1
ATOM 1752 N N . LEU A 1 214 ? -9.579 -10.257 -14.238 1.00 90.62 214 LEU A N 1
ATOM 1753 C CA . LEU A 1 214 ? -8.859 -10.164 -15.509 1.00 90.62 214 LEU A CA 1
ATOM 1754 C C . LEU A 1 214 ? -9.809 -9.955 -16.686 1.00 90.62 214 LEU A C 1
ATOM 1756 O O . LEU A 1 214 ? -10.812 -10.654 -16.835 1.00 90.62 214 LEU A O 1
ATOM 1760 N N . LEU A 1 215 ? -9.415 -9.058 -17.582 1.00 88.69 215 LEU A N 1
ATOM 1761 C CA . LEU A 1 215 ? -10.034 -8.889 -18.889 1.00 88.69 215 LEU A CA 1
ATOM 1762 C C . LEU A 1 215 ? -9.672 -10.070 -19.799 1.00 88.69 215 LEU A C 1
ATOM 1764 O O . LEU A 1 215 ? -8.591 -10.646 -19.686 1.00 88.69 215 LEU A O 1
ATOM 1768 N N . GLU A 1 216 ? -10.536 -10.388 -20.765 1.00 85.25 216 GLU A N 1
ATOM 1769 C CA . GLU A 1 216 ? -10.277 -11.462 -21.742 1.00 85.25 216 GLU A CA 1
ATOM 1770 C C . GLU A 1 216 ? -8.953 -11.268 -22.489 1.00 85.25 216 GLU A C 1
ATOM 1772 O O . GLU A 1 216 ? -8.190 -12.214 -22.665 1.00 85.25 216 GLU A O 1
ATOM 1777 N N . ALA A 1 217 ? -8.632 -10.021 -22.844 1.00 84.06 217 ALA A N 1
ATOM 1778 C CA . ALA A 1 217 ? -7.357 -9.689 -23.464 1.00 84.06 217 ALA A CA 1
ATOM 1779 C C . ALA A 1 217 ? -6.162 -9.978 -22.537 1.00 84.06 217 ALA A C 1
ATOM 1781 O O . ALA A 1 217 ? -5.130 -10.421 -23.017 1.00 84.06 217 ALA A O 1
ATOM 1782 N N . GLU A 1 218 ? -6.293 -9.792 -21.219 1.00 86.56 218 GLU A N 1
ATOM 1783 C CA . GLU A 1 218 ? -5.215 -10.022 -20.245 1.00 86.56 218 GLU A CA 1
ATOM 1784 C C . GLU A 1 218 ? -4.983 -11.515 -19.967 1.00 86.56 218 GLU A C 1
ATOM 1786 O O . GLU A 1 218 ? -3.847 -11.932 -19.736 1.00 86.56 218 GLU A O 1
ATOM 1791 N N . LYS A 1 219 ? -6.035 -12.342 -20.037 1.00 83.69 219 LYS A N 1
ATOM 1792 C CA . LYS A 1 219 ? -5.935 -13.800 -19.837 1.00 83.69 219 LYS A CA 1
ATOM 1793 C C . LYS A 1 219 ? -4.986 -14.461 -20.835 1.00 83.69 219 LYS A C 1
ATOM 1795 O O . LYS A 1 219 ? -4.289 -15.407 -20.473 1.00 83.69 219 LYS A O 1
ATOM 1800 N N . LEU A 1 220 ? -4.912 -13.930 -22.057 1.00 81.81 220 LEU A N 1
ATOM 1801 C CA . LEU A 1 220 ? -4.002 -14.406 -23.102 1.00 81.81 220 LEU A CA 1
ATOM 1802 C C . LEU A 1 220 ? -2.522 -14.253 -22.713 1.00 81.81 220 LEU A C 1
ATOM 1804 O O . LEU A 1 220 ? -1.681 -14.974 -23.241 1.00 81.81 220 LEU A O 1
ATOM 1808 N N . PHE A 1 221 ? -2.198 -13.365 -21.766 1.00 77.75 221 PHE A N 1
ATOM 1809 C CA . PHE A 1 221 ? -0.817 -13.073 -21.382 1.00 77.75 221 PHE A CA 1
ATOM 1810 C C . PHE A 1 221 ? -0.285 -13.927 -20.231 1.00 77.75 221 PHE A C 1
ATOM 1812 O O . PHE A 1 221 ? 0.933 -14.046 -20.132 1.00 77.75 221 PHE A O 1
ATOM 1819 N N . LEU A 1 222 ? -1.135 -14.531 -19.389 1.00 76.38 222 LEU A N 1
ATOM 1820 C CA . LEU A 1 222 ? -0.754 -15.147 -18.100 1.00 76.38 222 LEU A CA 1
ATOM 1821 C C . LEU A 1 222 ? 0.319 -16.251 -18.166 1.00 76.38 222 LEU A C 1
ATOM 1823 O O . LEU A 1 222 ? 0.890 -16.595 -17.139 1.00 76.38 222 LEU A O 1
ATOM 1827 N N . ASN A 1 223 ? 0.618 -16.783 -19.352 1.00 78.81 223 ASN A N 1
ATOM 1828 C CA . ASN A 1 223 ? 1.671 -17.781 -19.574 1.00 78.81 223 ASN A CA 1
ATOM 1829 C C . ASN A 1 223 ? 2.620 -17.390 -20.721 1.00 78.81 223 ASN A C 1
ATOM 1831 O O . ASN A 1 223 ? 3.180 -18.247 -21.399 1.00 78.81 223 ASN A O 1
ATOM 1835 N N . THR A 1 224 ? 2.756 -16.091 -20.989 1.00 84.75 224 THR A N 1
ATOM 1836 C CA . THR A 1 224 ? 3.615 -15.562 -22.056 1.00 84.75 224 THR A CA 1
ATOM 1837 C C . THR A 1 224 ? 4.880 -14.934 -21.484 1.00 84.75 224 THR A C 1
ATOM 1839 O O . THR A 1 224 ? 4.910 -14.490 -20.333 1.00 84.75 224 THR A O 1
ATOM 1842 N N . LYS A 1 225 ? 5.908 -14.786 -22.326 1.00 84.19 225 LYS A N 1
ATOM 1843 C CA . LYS A 1 225 ? 7.125 -14.041 -21.968 1.00 84.19 225 LYS A CA 1
ATOM 1844 C C . LYS A 1 225 ? 6.844 -12.588 -21.573 1.00 84.19 225 LYS A C 1
ATOM 1846 O O . LYS A 1 225 ? 7.592 -12.028 -20.779 1.00 84.19 225 LYS A O 1
ATOM 1851 N N . ALA A 1 226 ? 5.755 -11.983 -22.059 1.00 83.50 226 ALA A N 1
ATOM 1852 C CA . ALA A 1 226 ? 5.344 -10.646 -21.629 1.00 83.50 226 ALA A CA 1
ATOM 1853 C C . ALA A 1 226 ? 4.920 -10.608 -20.157 1.00 83.50 226 ALA A C 1
ATOM 1855 O O . ALA A 1 226 ? 5.297 -9.682 -19.443 1.00 83.50 226 ALA A O 1
ATOM 1856 N N . TYR A 1 227 ? 4.186 -11.612 -19.675 1.00 88.31 227 TYR A N 1
ATOM 1857 C CA . TYR A 1 227 ? 3.842 -11.706 -18.256 1.00 88.31 227 TYR A CA 1
ATOM 1858 C C . TYR A 1 227 ? 5.086 -11.911 -17.386 1.00 88.31 227 TYR A C 1
ATOM 1860 O O . TYR A 1 227 ? 5.263 -11.213 -16.387 1.00 88.31 227 TYR A O 1
ATOM 1868 N N . GLU A 1 228 ? 5.998 -12.794 -17.803 1.00 89.38 228 GLU A N 1
ATOM 1869 C CA . GLU A 1 228 ? 7.275 -12.993 -17.107 1.00 89.38 228 GLU A CA 1
ATOM 1870 C C . GLU A 1 228 ? 8.112 -11.706 -17.064 1.00 89.38 228 GLU A C 1
ATOM 1872 O O . GLU A 1 228 ? 8.693 -11.377 -16.027 1.00 89.38 228 GLU A O 1
ATOM 1877 N N . PHE A 1 229 ? 8.122 -10.943 -18.159 1.00 90.31 229 PHE A N 1
ATOM 1878 C CA . PHE A 1 229 ? 8.792 -9.650 -18.251 1.00 90.31 229 PHE A CA 1
ATOM 1879 C C . PHE A 1 229 ? 8.185 -8.604 -17.308 1.00 90.31 229 PHE A C 1
ATOM 1881 O O . PHE A 1 229 ? 8.919 -7.961 -16.553 1.00 90.31 229 PHE A O 1
ATOM 1888 N N . LEU A 1 230 ? 6.855 -8.449 -17.297 1.00 90.75 230 LEU A N 1
ATOM 1889 C CA . LEU A 1 230 ? 6.170 -7.526 -16.384 1.00 90.75 230 LEU A CA 1
ATOM 1890 C C . LEU A 1 230 ? 6.474 -7.888 -14.924 1.00 90.75 230 LEU A C 1
ATOM 1892 O O . LEU A 1 230 ? 6.883 -7.019 -14.152 1.00 90.75 230 LEU A O 1
ATOM 1896 N N . ASN A 1 231 ? 6.399 -9.174 -14.573 1.00 90.12 231 ASN A N 1
ATOM 1897 C CA . ASN A 1 231 ? 6.732 -9.667 -13.237 1.00 90.12 231 ASN A CA 1
ATOM 1898 C C . ASN A 1 231 ? 8.211 -9.455 -12.876 1.00 90.12 231 ASN A C 1
ATOM 1900 O O . ASN A 1 231 ? 8.538 -9.139 -11.728 1.00 90.12 231 ASN A O 1
ATOM 1904 N N . ASN A 1 232 ? 9.128 -9.592 -13.838 1.00 90.81 232 ASN A N 1
ATOM 1905 C CA . ASN A 1 232 ? 10.546 -9.295 -13.631 1.00 90.81 232 ASN A CA 1
ATOM 1906 C C . ASN A 1 232 ? 10.756 -7.815 -13.276 1.00 90.81 232 ASN A C 1
ATOM 1908 O O . ASN A 1 232 ? 11.458 -7.488 -12.309 1.00 90.81 232 ASN A O 1
ATOM 1912 N N . ILE A 1 233 ? 10.092 -6.912 -13.998 1.00 90.62 233 ILE A N 1
ATOM 1913 C CA . ILE A 1 233 ? 10.158 -5.480 -13.709 1.00 90.62 233 ILE A CA 1
ATOM 1914 C C . ILE A 1 233 ? 9.515 -5.186 -12.357 1.00 90.62 233 ILE A C 1
ATOM 1916 O O . ILE A 1 233 ? 10.129 -4.469 -11.574 1.00 90.62 233 ILE A O 1
ATOM 1920 N N . GLU A 1 234 ? 8.354 -5.768 -12.040 1.00 89.81 234 GLU A N 1
ATOM 1921 C CA . GLU A 1 234 ? 7.649 -5.630 -10.754 1.00 89.81 234 GLU A CA 1
ATOM 1922 C C . GLU A 1 234 ? 8.469 -6.085 -9.544 1.00 89.81 234 GLU A C 1
ATOM 1924 O O . GLU A 1 234 ? 8.303 -5.524 -8.461 1.00 89.81 234 GLU A O 1
ATOM 1929 N N . LYS A 1 235 ? 9.414 -7.013 -9.718 1.00 87.56 235 LYS A N 1
ATOM 1930 C CA . LYS A 1 235 ? 10.294 -7.515 -8.645 1.00 87.56 235 LYS A CA 1
ATOM 1931 C C . LYS A 1 235 ? 11.680 -6.869 -8.628 1.00 87.56 235 LYS A C 1
ATOM 1933 O O . LYS A 1 235 ? 12.412 -6.994 -7.649 1.00 87.56 235 LYS A O 1
ATOM 1938 N N . THR A 1 236 ? 12.054 -6.135 -9.676 1.00 86.00 236 THR A N 1
ATOM 1939 C CA . THR A 1 236 ? 13.387 -5.526 -9.796 1.00 86.00 236 THR A CA 1
ATOM 1940 C C . THR A 1 236 ? 13.672 -4.567 -8.634 1.00 86.00 236 THR A C 1
ATOM 1942 O O . THR A 1 236 ? 12.894 -3.646 -8.380 1.00 86.00 236 THR A O 1
ATOM 1945 N N . SER A 1 237 ? 14.813 -4.703 -7.954 1.00 77.94 237 SER A N 1
ATOM 1946 C CA . SER A 1 237 ? 15.199 -3.770 -6.886 1.00 77.94 237 SER A CA 1
ATOM 1947 C C . SER A 1 237 ? 15.498 -2.366 -7.435 1.00 77.94 237 SER A C 1
ATOM 1949 O O . SER A 1 237 ? 16.150 -2.201 -8.474 1.00 77.94 237 SER A O 1
ATOM 1951 N N . MET A 1 238 ? 15.020 -1.334 -6.737 1.00 75.50 238 MET A N 1
ATOM 1952 C CA . MET A 1 238 ? 15.143 0.068 -7.151 1.00 75.50 238 MET A CA 1
ATOM 1953 C C . MET A 1 238 ? 15.881 0.866 -6.079 1.00 75.50 238 MET A C 1
ATOM 1955 O O . MET A 1 238 ? 15.286 1.373 -5.136 1.00 75.50 238 MET A O 1
ATOM 1959 N N . THR A 1 239 ? 17.203 0.967 -6.211 1.00 70.44 239 THR A N 1
ATOM 1960 C CA . THR A 1 239 ? 18.052 1.720 -5.269 1.00 70.44 239 THR A CA 1
ATOM 1961 C C . THR A 1 239 ? 18.117 3.217 -5.585 1.00 70.44 239 THR A C 1
ATOM 1963 O O . THR A 1 239 ? 18.264 4.029 -4.669 1.00 70.44 239 THR A O 1
ATOM 1966 N N . LYS A 1 240 ? 17.989 3.574 -6.871 1.00 78.81 240 LYS A N 1
ATOM 1967 C CA . LYS A 1 240 ? 17.985 4.940 -7.423 1.00 78.81 240 LYS A CA 1
ATOM 1968 C C . LYS A 1 240 ? 16.902 5.074 -8.495 1.00 78.81 240 LYS A C 1
ATOM 1970 O O . LYS A 1 240 ? 16.449 4.070 -9.046 1.00 78.81 240 LYS A O 1
ATOM 1975 N N . THR A 1 241 ? 16.549 6.306 -8.864 1.00 84.62 241 THR A N 1
ATOM 1976 C CA . THR A 1 241 ? 15.506 6.562 -9.874 1.00 84.62 241 THR A CA 1
ATOM 1977 C C . THR A 1 241 ? 15.897 6.183 -11.303 1.00 84.62 241 THR A C 1
ATOM 1979 O O . THR A 1 241 ? 14.997 6.049 -12.118 1.00 84.62 241 THR A O 1
ATOM 1982 N N . TYR A 1 242 ? 17.184 5.954 -11.615 1.00 88.00 242 TYR A N 1
ATOM 1983 C CA . TYR A 1 242 ? 17.704 5.807 -12.991 1.00 88.00 242 TYR A CA 1
ATOM 1984 C C . TYR A 1 242 ? 17.079 4.677 -13.823 1.00 88.00 242 TYR A C 1
ATOM 1986 O O . TYR A 1 242 ? 17.052 4.764 -15.047 1.00 88.00 242 TYR A O 1
ATOM 1994 N N . LYS A 1 243 ? 16.558 3.620 -13.192 1.00 90.88 243 LYS A N 1
ATOM 1995 C CA . LYS A 1 243 ? 15.881 2.537 -13.922 1.00 90.88 243 LYS A CA 1
ATOM 1996 C C . LYS A 1 243 ? 14.524 2.978 -14.498 1.00 90.88 243 LYS A C 1
ATOM 1998 O O . LYS A 1 243 ? 14.133 2.458 -15.533 1.00 90.88 243 LYS A O 1
ATOM 2003 N N . MET A 1 244 ? 13.834 3.951 -13.887 1.00 91.75 244 MET A N 1
ATOM 2004 C CA . MET A 1 244 ? 12.536 4.452 -14.379 1.00 91.75 244 MET A CA 1
ATOM 2005 C C . MET A 1 244 ? 12.639 5.182 -15.724 1.00 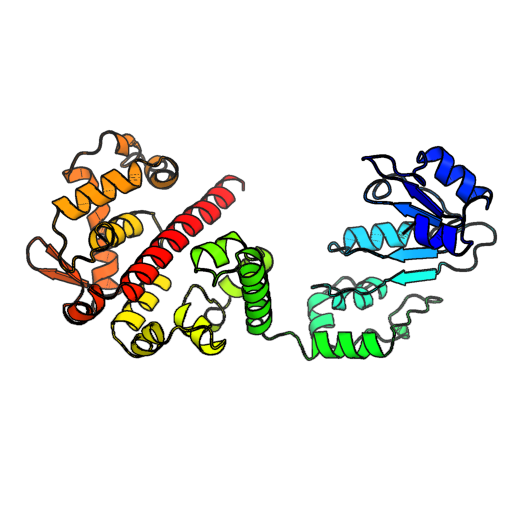91.75 244 MET A C 1
ATOM 2007 O O . MET A 1 244 ? 11.936 4.782 -16.648 1.00 91.75 244 MET A O 1
ATOM 2011 N N . PRO A 1 245 ? 13.508 6.200 -15.901 1.00 92.62 245 PRO A N 1
ATOM 2012 C CA . PRO A 1 245 ? 13.677 6.833 -17.200 1.00 92.62 245 PRO A CA 1
ATOM 2013 C C . PRO A 1 245 ? 14.252 5.876 -18.248 1.00 92.62 245 PRO A C 1
ATOM 2015 O O . PRO A 1 245 ? 13.944 6.026 -19.425 1.00 92.62 245 PRO A O 1
ATOM 2018 N N . LEU A 1 246 ? 15.026 4.858 -17.853 1.00 94.25 246 LEU A N 1
ATOM 2019 C CA . LEU A 1 246 ? 15.470 3.832 -18.797 1.00 94.25 246 LEU A CA 1
ATOM 2020 C C . LEU A 1 246 ? 14.294 2.998 -19.326 1.00 94.25 246 LEU A C 1
ATOM 2022 O O . LEU A 1 246 ? 14.168 2.829 -20.532 1.00 94.25 246 LEU A O 1
ATOM 2026 N N . LEU A 1 247 ? 13.392 2.540 -18.453 1.00 93.44 247 LEU A N 1
ATOM 2027 C CA . LEU A 1 247 ? 12.174 1.833 -18.872 1.00 93.44 247 LEU A CA 1
ATOM 2028 C C . LEU A 1 247 ? 11.223 2.743 -19.672 1.00 93.44 247 LEU A C 1
ATOM 2030 O O . LEU A 1 247 ? 10.618 2.299 -20.644 1.00 93.44 247 LEU A O 1
ATOM 2034 N N . LEU A 1 248 ? 11.135 4.035 -19.333 1.00 93.44 248 LEU A N 1
ATOM 2035 C CA . LEU A 1 248 ? 10.362 5.011 -20.114 1.00 93.44 248 LEU A CA 1
ATOM 2036 C C . LEU A 1 248 ? 10.919 5.234 -21.524 1.00 93.44 248 LEU A C 1
ATOM 2038 O O . LEU A 1 248 ? 10.142 5.547 -22.425 1.00 93.44 248 LEU A O 1
ATOM 2042 N N . ALA A 1 249 ? 12.227 5.052 -21.729 1.00 94.00 249 ALA A N 1
ATOM 2043 C CA . ALA A 1 249 ? 12.815 5.136 -23.062 1.00 94.00 249 ALA A CA 1
ATOM 2044 C C . ALA A 1 249 ? 12.262 4.029 -23.972 1.00 94.00 249 ALA A C 1
ATOM 2046 O O . ALA A 1 249 ? 11.945 4.304 -25.124 1.00 94.00 249 ALA A O 1
ATOM 2047 N N . PHE A 1 250 ? 12.063 2.817 -23.435 1.00 93.06 250 PHE A N 1
ATOM 2048 C CA . PHE A 1 250 ? 11.373 1.735 -24.143 1.00 93.06 250 PHE A CA 1
ATOM 2049 C C . PHE A 1 250 ? 9.886 2.037 -24.347 1.00 93.06 250 PHE A C 1
ATOM 2051 O O . PHE A 1 250 ? 9.368 1.766 -25.420 1.00 93.06 250 PHE A O 1
ATOM 2058 N N . TYR A 1 251 ? 9.198 2.632 -23.362 1.00 91.50 251 TYR A N 1
ATOM 2059 C CA . TYR A 1 251 ? 7.769 2.976 -23.473 1.00 91.50 251 TYR A CA 1
ATOM 2060 C C . TYR A 1 251 ? 7.467 3.955 -24.618 1.00 91.50 251 TYR A C 1
ATOM 2062 O O . TYR A 1 251 ? 6.396 3.870 -25.215 1.00 91.50 251 TYR A O 1
ATOM 2070 N N . ASN A 1 252 ? 8.379 4.901 -24.887 1.00 87.75 252 ASN A N 1
ATOM 2071 C CA . ASN A 1 252 ? 8.334 5.830 -26.022 1.00 87.75 252 ASN A CA 1
ATOM 2072 C C . ASN A 1 252 ? 6.919 6.394 -26.305 1.00 87.75 252 ASN A C 1
ATOM 2074 O O . ASN A 1 252 ? 6.339 6.242 -27.379 1.00 87.75 252 ASN A O 1
ATOM 2078 N N . ASN A 1 253 ? 6.340 7.039 -25.287 1.00 84.12 253 ASN A N 1
ATOM 2079 C CA . ASN A 1 253 ? 5.018 7.679 -25.333 1.00 84.12 253 ASN A CA 1
ATOM 2080 C C . ASN A 1 253 ? 3.851 6.754 -25.738 1.00 84.12 253 ASN A C 1
ATOM 2082 O O . ASN A 1 253 ? 2.883 7.217 -26.336 1.00 84.12 253 ASN A O 1
ATOM 2086 N N . GLY A 1 254 ? 3.920 5.470 -25.382 1.00 83.12 254 GLY A N 1
ATOM 2087 C CA . GLY A 1 254 ? 2.855 4.490 -25.620 1.00 83.12 254 GLY A CA 1
ATOM 2088 C C . GLY A 1 254 ? 3.106 3.582 -26.819 1.00 83.12 254 GLY A C 1
ATOM 2089 O O . GLY A 1 254 ? 2.319 2.678 -27.059 1.00 83.12 254 GLY A O 1
ATOM 2090 N N . LYS A 1 255 ? 4.203 3.786 -27.555 1.00 86.38 255 LYS A N 1
ATOM 2091 C CA . LYS A 1 255 ? 4.641 2.883 -28.623 1.00 86.38 255 LYS A CA 1
ATOM 2092 C C . LYS A 1 255 ? 5.923 2.207 -28.195 1.00 86.38 255 LYS A C 1
ATOM 2094 O O . LYS A 1 255 ? 6.996 2.783 -28.381 1.00 86.38 255 LYS A O 1
ATOM 2099 N N . ILE A 1 256 ? 5.809 1.016 -27.612 1.00 87.94 256 ILE A N 1
ATOM 2100 C CA . ILE A 1 256 ? 6.975 0.318 -27.084 1.00 87.94 256 ILE A CA 1
ATOM 2101 C C . ILE A 1 256 ? 7.974 0.070 -28.211 1.00 87.94 256 ILE A C 1
ATOM 2103 O O . ILE A 1 256 ? 7.668 -0.565 -29.214 1.00 87.94 256 ILE A O 1
ATOM 2107 N N . ASN A 1 257 ? 9.176 0.608 -28.044 1.00 89.44 257 ASN A N 1
ATOM 2108 C CA . ASN A 1 257 ? 10.266 0.419 -28.980 1.00 89.44 257 ASN A CA 1
ATOM 2109 C C . ASN A 1 257 ? 11.212 -0.636 -28.418 1.00 89.44 257 ASN A C 1
ATOM 2111 O O . ASN A 1 257 ? 11.827 -0.396 -27.387 1.00 89.44 257 ASN A O 1
ATOM 2115 N N . LEU A 1 258 ? 11.361 -1.775 -29.095 1.00 89.75 258 LEU A N 1
ATOM 2116 C CA . LEU A 1 258 ? 12.224 -2.869 -28.637 1.00 89.75 258 LEU A CA 1
ATOM 2117 C C . LEU A 1 258 ? 13.710 -2.501 -28.642 1.00 89.75 258 LEU A C 1
ATOM 2119 O O . LEU A 1 258 ? 14.481 -3.113 -27.912 1.00 89.75 258 LEU A O 1
ATOM 2123 N N . LYS A 1 259 ? 14.128 -1.519 -29.450 1.00 92.75 259 LYS A N 1
ATOM 2124 C CA . LYS A 1 259 ? 15.534 -1.123 -29.591 1.00 92.75 259 LYS A CA 1
ATOM 2125 C C . LYS A 1 259 ? 15.679 0.367 -29.345 1.00 92.75 259 LYS A C 1
ATOM 2127 O O . LYS A 1 259 ? 15.250 1.179 -30.161 1.00 92.75 259 LYS A O 1
ATOM 2132 N N . ILE A 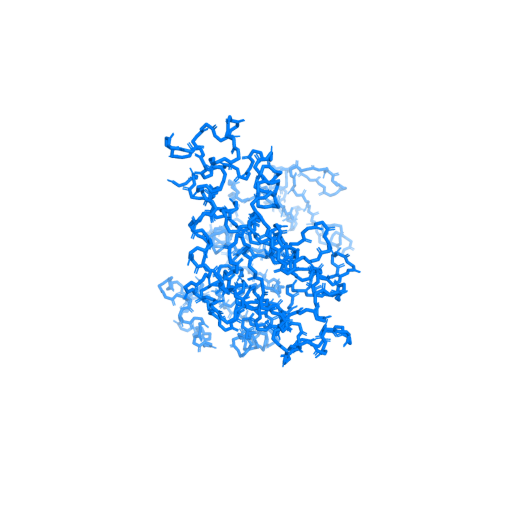1 260 ? 16.318 0.731 -28.238 1.00 94.06 260 ILE A N 1
ATOM 2133 C CA . ILE A 1 260 ? 16.581 2.132 -27.909 1.00 94.06 260 ILE A CA 1
ATOM 2134 C C . ILE A 1 260 ? 18.052 2.462 -28.139 1.00 94.06 260 ILE A C 1
ATOM 2136 O O . ILE A 1 260 ? 18.947 1.698 -27.771 1.00 94.06 260 ILE A O 1
ATOM 2140 N N . ASP A 1 261 ? 18.295 3.607 -28.765 1.00 94.19 261 ASP A N 1
ATOM 2141 C CA . ASP A 1 261 ? 19.631 4.162 -28.940 1.00 94.19 261 ASP A CA 1
ATOM 2142 C C . ASP A 1 261 ? 19.964 5.175 -27.831 1.00 94.19 261 ASP A C 1
ATOM 2144 O O . ASP A 1 261 ? 19.174 5.460 -26.922 1.00 94.19 261 ASP A O 1
ATOM 2148 N N . GLU A 1 262 ? 21.164 5.744 -27.910 1.00 94.00 262 GLU A N 1
ATOM 2149 C CA . GLU A 1 262 ? 21.614 6.781 -26.985 1.00 94.00 262 GLU A CA 1
ATOM 2150 C C . GLU A 1 262 ? 20.734 8.041 -26.998 1.00 94.00 262 GLU A C 1
ATOM 2152 O O . GLU A 1 262 ? 20.663 8.751 -25.993 1.00 94.00 262 GLU A O 1
ATOM 2157 N N . GLU A 1 263 ? 20.083 8.359 -28.120 1.00 93.19 263 GLU A N 1
ATOM 2158 C CA . GLU A 1 263 ? 19.214 9.531 -28.218 1.00 93.19 263 GLU A CA 1
ATOM 2159 C C . GLU A 1 263 ? 17.892 9.293 -27.484 1.00 93.19 263 GLU A C 1
ATOM 2161 O O . GLU A 1 263 ? 17.485 10.127 -26.673 1.00 93.19 263 GLU A O 1
ATOM 2166 N N . CYS A 1 264 ? 17.272 8.124 -27.663 1.00 93.25 264 CYS A N 1
ATOM 2167 C CA . CYS A 1 264 ? 16.088 7.707 -26.914 1.00 93.25 264 CYS A CA 1
ATOM 2168 C C . CYS A 1 264 ? 16.338 7.748 -25.399 1.00 93.25 264 CYS A C 1
ATOM 2170 O O . CYS A 1 264 ? 15.528 8.291 -24.641 1.00 93.25 264 CYS A O 1
ATOM 2172 N N . ILE A 1 265 ? 17.482 7.212 -24.955 1.00 93.94 265 ILE A N 1
ATOM 2173 C CA . ILE A 1 265 ? 17.877 7.225 -23.541 1.00 93.94 265 ILE A CA 1
ATOM 2174 C C . ILE A 1 265 ? 18.021 8.668 -23.047 1.00 93.94 265 ILE A C 1
ATOM 2176 O O . ILE A 1 265 ? 17.448 9.025 -22.016 1.00 93.94 265 ILE A O 1
ATOM 2180 N N . PHE A 1 266 ? 18.743 9.516 -23.784 1.00 93.75 266 PHE A N 1
ATOM 2181 C CA . PHE A 1 266 ? 18.951 10.913 -23.409 1.00 93.75 266 PHE A CA 1
ATOM 2182 C C . PHE A 1 266 ? 17.635 11.683 -23.260 1.00 93.75 266 PHE A C 1
ATOM 2184 O O . PHE A 1 266 ? 17.411 12.313 -22.221 1.00 93.75 266 PHE A O 1
ATOM 2191 N N . GLN A 1 267 ? 16.748 11.608 -24.255 1.00 93.19 267 GLN A N 1
ATOM 2192 C CA . GLN A 1 267 ? 15.473 12.329 -24.236 1.00 93.19 267 GLN A CA 1
ATOM 2193 C C . GLN A 1 267 ? 14.582 11.871 -23.077 1.00 93.19 267 GLN A C 1
ATOM 2195 O O . GLN A 1 267 ? 14.011 12.704 -22.368 1.00 93.19 267 GLN A O 1
ATOM 2200 N N . SER A 1 268 ? 14.523 10.560 -22.821 1.00 94.19 268 SER A N 1
ATOM 2201 C CA . SER A 1 268 ? 13.747 10.010 -21.709 1.00 94.19 268 SER A CA 1
ATOM 2202 C C . SER A 1 268 ? 14.277 10.469 -20.347 1.00 94.19 268 SER A C 1
ATOM 2204 O O . SER A 1 268 ? 13.514 10.955 -19.508 1.00 94.19 268 SER A O 1
ATOM 2206 N N . PHE A 1 269 ? 15.594 10.391 -20.125 1.00 93.75 269 PHE A N 1
ATOM 2207 C CA . PHE A 1 269 ? 16.211 10.846 -18.877 1.00 93.75 269 PHE A CA 1
ATOM 2208 C C . PHE A 1 269 ? 16.002 12.348 -18.663 1.00 93.75 269 PHE A C 1
ATOM 2210 O O . PHE A 1 269 ? 15.548 12.759 -17.592 1.00 93.75 269 PHE A O 1
ATOM 2217 N N . ARG A 1 270 ? 16.261 13.168 -19.685 1.00 91.50 270 ARG A N 1
ATOM 2218 C CA . ARG A 1 270 ? 16.062 14.620 -19.619 1.00 91.50 270 ARG A CA 1
ATOM 2219 C C . ARG A 1 270 ? 14.605 14.977 -19.308 1.00 91.50 270 ARG A C 1
ATOM 2221 O O . ARG A 1 270 ? 14.346 15.797 -18.424 1.00 91.50 270 ARG A O 1
ATOM 2228 N N . GLY A 1 271 ? 13.651 14.337 -19.985 1.00 91.00 271 GLY A N 1
ATOM 2229 C CA . GLY A 1 271 ? 12.221 14.534 -19.745 1.00 91.00 271 GLY A CA 1
ATOM 2230 C C . GLY A 1 271 ? 11.808 14.128 -18.329 1.00 91.00 271 GLY A C 1
ATOM 2231 O O . GLY A 1 271 ? 11.153 14.894 -17.621 1.00 91.00 271 GLY A O 1
ATOM 2232 N N . PHE A 1 272 ? 12.261 12.964 -17.862 1.00 90.75 272 PHE A N 1
ATOM 2233 C CA . PHE A 1 272 ? 11.949 12.463 -16.526 1.00 90.75 272 PHE A CA 1
ATOM 2234 C C . PHE A 1 272 ? 12.467 13.382 -15.413 1.00 90.75 272 PHE A C 1
ATOM 2236 O O . PHE A 1 272 ? 11.737 13.648 -14.459 1.00 90.75 272 PHE A O 1
ATOM 2243 N N . TYR A 1 273 ? 13.689 13.908 -15.534 1.00 90.12 273 TYR A N 1
ATOM 2244 C CA . TYR A 1 273 ? 14.287 14.792 -14.525 1.00 90.12 273 TYR A CA 1
ATOM 2245 C C . TYR A 1 273 ? 13.865 16.259 -14.631 1.00 90.12 273 TYR A C 1
ATOM 2247 O O . TYR A 1 273 ? 14.226 17.060 -13.771 1.00 90.12 273 TYR A O 1
ATOM 2255 N N . THR A 1 274 ? 13.039 16.617 -15.617 1.00 87.50 274 THR A N 1
ATOM 2256 C CA . THR A 1 274 ? 12.426 17.953 -15.673 1.00 87.50 274 THR A CA 1
ATOM 2257 C C . THR A 1 274 ? 11.504 18.190 -14.470 1.00 87.50 274 THR A C 1
ATOM 2259 O O . THR A 1 274 ? 11.393 19.315 -13.986 1.00 87.50 274 THR A O 1
ATOM 2262 N N . LYS A 1 275 ? 10.884 17.130 -13.928 1.00 84.50 275 LYS A N 1
ATOM 2263 C CA . LYS A 1 275 ? 10.118 17.194 -12.676 1.00 84.50 275 LYS A CA 1
ATOM 2264 C C . LYS A 1 275 ? 11.075 17.182 -11.472 1.00 84.50 275 LYS A C 1
ATOM 2266 O O . LYS A 1 275 ? 11.755 16.176 -11.267 1.00 84.50 275 LYS A O 1
ATOM 2271 N N . PRO A 1 276 ? 11.104 18.225 -10.617 1.00 78.88 276 PRO A N 1
ATOM 2272 C CA . PRO A 1 276 ? 12.051 18.299 -9.498 1.00 78.88 276 PRO A CA 1
ATOM 2273 C C . PRO A 1 276 ? 11.925 17.151 -8.489 1.00 78.88 276 PRO A C 1
ATOM 2275 O O . PRO A 1 276 ? 12.938 16.684 -7.969 1.00 78.88 276 PRO A O 1
ATOM 2278 N N . SER A 1 277 ? 10.704 16.645 -8.270 1.00 79.44 277 SER A N 1
ATOM 2279 C CA . SER A 1 277 ? 10.434 15.458 -7.441 1.00 79.44 277 SER A CA 1
ATOM 2280 C C . SER A 1 277 ? 11.253 14.243 -7.875 1.00 79.44 277 SER A C 1
ATOM 2282 O O . SER A 1 277 ? 11.656 13.427 -7.052 1.00 79.44 277 SER A O 1
ATOM 2284 N N . ASN A 1 278 ? 11.557 14.144 -9.168 1.00 83.00 278 ASN A N 1
ATOM 2285 C CA . ASN A 1 278 ? 12.235 12.997 -9.746 1.00 83.00 278 ASN A CA 1
ATOM 2286 C C . ASN A 1 278 ? 13.749 13.053 -9.525 1.00 83.00 278 ASN A C 1
ATOM 2288 O O . ASN A 1 278 ? 14.415 12.016 -9.540 1.00 83.00 278 ASN A O 1
ATOM 2292 N N . ALA A 1 279 ? 14.284 14.247 -9.266 1.00 81.88 279 ALA A N 1
ATOM 2293 C CA . ALA A 1 279 ? 15.708 14.504 -9.127 1.00 81.88 279 ALA A CA 1
ATOM 2294 C C . ALA A 1 279 ? 16.213 14.528 -7.676 1.00 81.88 279 ALA A C 1
ATOM 2296 O O . ALA A 1 279 ? 17.399 14.773 -7.456 1.00 81.88 279 ALA A O 1
ATOM 2297 N N . VAL A 1 280 ? 15.353 14.235 -6.692 1.00 78.81 280 VAL A N 1
ATOM 2298 C CA . VAL A 1 280 ? 15.703 14.220 -5.256 1.00 78.81 280 VAL A CA 1
ATOM 2299 C C . VAL A 1 280 ? 16.962 13.391 -4.982 1.00 78.81 280 VAL A C 1
ATOM 2301 O O . VAL A 1 280 ? 17.803 13.792 -4.184 1.00 78.81 280 VAL A O 1
ATOM 2304 N N . ASP A 1 281 ? 17.139 12.273 -5.688 1.00 76.94 281 ASP A N 1
ATOM 2305 C CA . ASP A 1 281 ? 18.320 11.418 -5.539 1.00 76.94 281 ASP A CA 1
ATOM 2306 C C . ASP A 1 281 ? 19.584 11.967 -6.203 1.00 76.94 281 ASP A C 1
ATOM 2308 O O . ASP A 1 281 ? 20.687 11.741 -5.708 1.00 76.94 281 ASP A O 1
ATOM 2312 N N . LEU A 1 282 ? 19.438 12.712 -7.301 1.00 81.56 282 LEU A N 1
ATOM 2313 C CA . LEU A 1 282 ? 20.573 13.334 -7.981 1.00 81.56 282 LEU A CA 1
ATOM 2314 C C . LEU A 1 282 ? 21.143 14.480 -7.144 1.00 81.56 282 LEU A C 1
ATOM 2316 O O . LEU A 1 282 ? 22.356 14.670 -7.122 1.00 81.56 282 LEU A O 1
ATOM 2320 N N . LEU A 1 283 ? 20.287 15.192 -6.409 1.00 79.69 283 LEU A N 1
ATOM 2321 C CA . LEU A 1 283 ? 20.677 16.300 -5.535 1.00 79.69 283 LEU A CA 1
ATOM 2322 C C . LEU A 1 283 ? 21.540 15.873 -4.337 1.00 79.69 283 LEU A C 1
ATOM 2324 O O . LEU A 1 283 ? 22.260 16.704 -3.794 1.00 79.69 283 LEU A O 1
ATOM 2328 N N . ARG A 1 284 ? 21.500 14.596 -3.934 1.00 75.25 284 ARG A N 1
ATOM 2329 C CA . ARG A 1 284 ? 22.231 14.084 -2.758 1.00 75.25 284 ARG A CA 1
ATOM 2330 C C . ARG A 1 284 ? 23.715 13.819 -3.002 1.00 75.25 284 ARG A C 1
ATOM 2332 O O . ARG A 1 284 ? 24.457 13.641 -2.043 1.00 75.25 284 ARG A O 1
ATOM 2339 N N . HIS A 1 285 ? 24.149 13.747 -4.258 1.00 78.25 285 HIS A N 1
ATOM 2340 C CA . HIS A 1 285 ? 25.533 13.432 -4.601 1.00 78.25 285 HIS A CA 1
ATOM 2341 C C . HIS A 1 285 ? 26.174 14.573 -5.383 1.00 78.25 285 HIS A C 1
ATOM 2343 O O . HIS A 1 285 ? 25.615 15.048 -6.372 1.00 78.25 285 HIS A O 1
ATOM 2349 N N . ASP A 1 286 ? 27.394 14.955 -5.003 1.00 73.50 286 ASP A N 1
ATOM 2350 C CA . ASP A 1 286 ? 28.127 16.050 -5.650 1.00 73.50 286 ASP A CA 1
ATOM 2351 C C . ASP A 1 286 ? 28.336 15.845 -7.151 1.00 73.50 286 ASP A C 1
ATOM 2353 O O . ASP A 1 286 ? 28.296 16.806 -7.913 1.00 73.50 286 ASP A O 1
ATOM 2357 N N . ALA A 1 287 ? 28.483 14.591 -7.583 1.00 78.06 287 ALA A N 1
ATOM 2358 C CA . ALA A 1 287 ? 28.647 14.229 -8.988 1.00 78.06 287 ALA A CA 1
ATOM 2359 C C . ALA A 1 287 ? 27.366 14.378 -9.832 1.00 78.06 287 ALA A C 1
ATOM 2361 O O . ALA A 1 287 ? 27.444 14.324 -11.059 1.00 78.06 287 ALA A O 1
ATOM 2362 N N . THR A 1 288 ? 26.192 14.506 -9.200 1.00 81.94 288 THR A N 1
ATOM 2363 C CA . THR A 1 288 ? 24.893 14.554 -9.893 1.00 81.94 288 THR A CA 1
ATOM 2364 C C . THR A 1 288 ? 24.010 15.737 -9.507 1.00 81.94 288 THR A C 1
ATOM 2366 O O . THR A 1 288 ? 22.985 15.961 -10.149 1.00 81.94 288 THR A O 1
ATOM 2369 N N . LYS A 1 289 ? 24.386 16.536 -8.502 1.00 82.00 289 LYS A N 1
ATOM 2370 C CA . LYS A 1 289 ? 23.573 17.665 -8.017 1.00 82.00 289 LYS A CA 1
ATOM 2371 C C . LYS A 1 289 ? 23.345 18.757 -9.065 1.00 82.00 289 LYS A C 1
ATOM 2373 O O . LYS A 1 289 ? 22.336 19.454 -9.014 1.00 82.00 289 LYS A O 1
ATOM 2378 N N . ASN A 1 290 ? 24.238 18.872 -10.047 1.00 84.38 290 ASN A N 1
ATOM 2379 C CA . ASN A 1 290 ? 24.145 19.793 -11.180 1.00 84.38 290 ASN A CA 1
ATOM 2380 C C . ASN A 1 290 ? 23.404 19.198 -12.396 1.00 84.38 290 ASN A C 1
ATOM 2382 O O . ASN A 1 290 ? 23.605 19.672 -13.510 1.00 84.38 290 ASN A O 1
ATOM 2386 N N . TYR A 1 291 ? 22.521 18.206 -12.204 1.00 83.25 291 TYR A N 1
ATOM 2387 C CA . TYR A 1 291 ? 21.787 17.532 -13.291 1.00 83.25 291 TYR A CA 1
ATOM 2388 C C . TYR A 1 291 ? 21.038 18.473 -14.250 1.00 83.25 291 TYR A C 1
ATOM 2390 O O . TYR A 1 291 ? 20.814 18.138 -15.409 1.00 83.25 291 TYR A O 1
ATOM 2398 N N . LYS A 1 292 ? 20.661 19.675 -13.797 1.00 84.75 292 LYS A N 1
ATOM 2399 C CA . LYS A 1 292 ? 20.022 20.695 -14.647 1.00 84.75 292 LYS A CA 1
ATOM 2400 C C . LYS A 1 292 ? 20.925 21.189 -15.782 1.00 84.75 292 LYS A C 1
ATOM 2402 O O . LYS A 1 292 ? 20.415 21.683 -16.781 1.00 84.75 292 LYS A O 1
ATOM 2407 N N . SER A 1 293 ? 22.237 21.059 -15.621 1.00 86.75 293 SER A N 1
ATOM 2408 C CA . SER A 1 293 ? 23.255 21.434 -16.603 1.00 86.75 293 SER A CA 1
ATOM 2409 C C . SER A 1 293 ? 23.826 20.228 -17.353 1.00 86.75 293 SER A C 1
ATOM 2411 O O . SER A 1 293 ? 24.776 20.404 -18.107 1.00 86.75 293 SER A O 1
ATOM 2413 N N . PHE A 1 294 ? 23.289 19.021 -17.133 1.00 89.50 294 PHE A N 1
ATOM 2414 C CA . PHE A 1 294 ? 23.776 17.807 -17.786 1.00 89.50 294 PHE A CA 1
ATOM 2415 C C . PHE A 1 294 ? 23.579 17.859 -19.295 1.00 89.50 294 PHE A C 1
ATOM 2417 O O . PHE A 1 294 ? 22.499 18.201 -19.789 1.00 89.50 294 PHE A O 1
ATOM 2424 N N . ASP A 1 295 ? 24.621 17.445 -20.007 1.00 90.56 295 ASP A N 1
ATOM 2425 C CA . ASP A 1 295 ? 24.567 17.196 -21.437 1.00 90.56 295 ASP A CA 1
ATOM 2426 C C . ASP A 1 295 ? 24.197 15.730 -21.740 1.00 90.56 295 ASP A C 1
ATOM 2428 O O . ASP A 1 295 ? 23.876 14.929 -20.852 1.00 90.56 295 ASP A O 1
ATOM 2432 N N . LYS A 1 296 ? 24.224 15.359 -23.025 1.00 91.75 296 LYS A N 1
ATOM 2433 C CA . LYS A 1 296 ? 23.947 13.985 -23.455 1.00 91.75 296 LYS A CA 1
ATOM 2434 C C . LYS A 1 296 ? 24.894 12.969 -22.804 1.00 91.75 296 LYS A C 1
ATOM 2436 O O . LYS A 1 296 ? 24.437 11.913 -22.371 1.00 91.75 296 LYS A O 1
ATOM 2441 N N . LYS A 1 297 ? 26.189 13.275 -22.688 1.00 92.19 297 LYS A N 1
ATOM 2442 C CA . LYS A 1 297 ? 27.192 12.349 -22.139 1.00 92.19 297 LYS A CA 1
ATOM 2443 C C . LYS A 1 297 ? 26.964 12.100 -20.652 1.00 92.19 297 LYS A C 1
ATOM 2445 O O . LYS A 1 297 ? 27.100 10.963 -20.201 1.00 92.19 297 LYS A O 1
ATOM 2450 N N . ASP A 1 298 ? 26.571 13.124 -19.900 1.00 91.25 298 ASP A N 1
ATOM 2451 C CA . ASP A 1 298 ? 26.280 12.991 -18.473 1.00 91.25 298 ASP A CA 1
ATOM 2452 C C . ASP A 1 298 ? 25.094 12.058 -18.198 1.00 91.25 298 ASP A C 1
ATOM 2454 O O . ASP A 1 298 ? 25.173 11.194 -17.315 1.00 91.25 298 ASP A O 1
ATOM 2458 N N . TYR A 1 299 ? 24.008 12.195 -18.969 1.00 91.50 299 TYR A N 1
ATOM 2459 C CA . TYR A 1 299 ? 22.838 11.322 -18.846 1.00 91.50 299 TYR A CA 1
ATOM 2460 C C . TYR A 1 299 ? 23.144 9.879 -19.261 1.00 91.50 299 TYR A C 1
ATOM 2462 O O . TYR A 1 299 ? 22.748 8.946 -18.561 1.00 91.50 299 TYR A O 1
ATOM 2470 N N . LEU A 1 300 ? 23.911 9.681 -20.337 1.00 92.06 300 LEU A N 1
ATOM 2471 C CA . LEU A 1 300 ? 24.353 8.345 -20.748 1.00 92.06 300 LEU A CA 1
ATOM 2472 C C . LEU A 1 300 ? 25.240 7.685 -19.685 1.00 92.06 300 LEU A C 1
ATOM 2474 O O . LEU A 1 300 ? 25.064 6.508 -19.369 1.00 92.06 300 LEU A O 1
ATOM 2478 N N . ARG A 1 301 ? 26.128 8.454 -19.042 1.00 91.94 301 ARG A N 1
ATOM 2479 C CA . ARG A 1 301 ? 26.978 7.957 -17.952 1.00 91.94 301 ARG A CA 1
ATOM 2480 C C . ARG A 1 301 ? 26.159 7.411 -16.780 1.00 91.94 301 ARG A C 1
ATOM 2482 O O . ARG A 1 301 ? 26.506 6.364 -16.237 1.00 91.94 301 ARG A O 1
ATOM 2489 N N . ILE A 1 302 ? 25.087 8.096 -16.370 1.00 90.50 302 ILE A N 1
ATOM 2490 C CA . ILE A 1 302 ? 24.229 7.603 -15.277 1.00 90.50 302 ILE A CA 1
ATOM 2491 C C . ILE A 1 302 ? 23.296 6.469 -15.722 1.00 90.50 302 ILE A C 1
ATOM 2493 O O . ILE A 1 302 ? 22.931 5.642 -14.885 1.00 90.50 302 ILE A O 1
ATOM 2497 N N . ALA A 1 303 ? 22.948 6.393 -17.012 1.00 91.81 303 ALA A N 1
ATOM 2498 C CA . ALA A 1 303 ? 22.167 5.302 -17.596 1.00 91.81 303 ALA A CA 1
ATOM 2499 C C . ALA A 1 303 ? 22.959 3.985 -17.704 1.00 91.81 303 ALA A C 1
ATOM 2501 O O . ALA A 1 303 ? 22.368 2.908 -17.675 1.00 91.81 303 ALA A O 1
ATOM 2502 N N . GLU A 1 304 ? 24.292 4.031 -17.733 1.00 92.00 304 GLU A N 1
ATOM 2503 C CA . GLU A 1 304 ? 25.120 2.821 -17.810 1.00 92.00 304 GLU A CA 1
ATOM 2504 C C . GLU A 1 304 ? 24.921 1.880 -16.608 1.00 92.00 304 GLU A C 1
ATOM 2506 O O . GLU A 1 304 ? 24.937 0.658 -16.750 1.00 92.00 304 GLU A O 1
ATOM 2511 N N . ASN A 1 305 ? 24.700 2.434 -15.411 1.00 90.06 305 ASN A N 1
ATOM 2512 C CA . ASN A 1 305 ? 24.466 1.647 -14.200 1.00 90.06 305 ASN A CA 1
ATOM 2513 C C . ASN A 1 305 ? 23.178 0.796 -14.279 1.00 90.06 305 ASN A C 1
ATOM 2515 O O . ASN A 1 305 ? 23.281 -0.425 -14.137 1.00 90.06 305 ASN A O 1
ATOM 2519 N N . PRO A 1 306 ? 21.980 1.370 -14.528 1.00 90.88 306 PRO A N 1
ATOM 2520 C CA . PRO A 1 306 ? 20.770 0.572 -14.677 1.00 90.88 306 PRO A CA 1
ATOM 2521 C C . PRO A 1 306 ? 20.830 -0.376 -15.882 1.00 90.88 306 PRO A C 1
ATOM 2523 O O . PRO A 1 306 ? 20.302 -1.477 -15.761 1.00 90.88 306 PRO A O 1
ATOM 2526 N N . ILE A 1 307 ? 21.510 -0.019 -16.983 1.00 92.06 307 ILE A N 1
ATOM 2527 C CA . ILE A 1 307 ? 21.700 -0.943 -18.115 1.00 92.06 307 ILE A CA 1
ATOM 2528 C C . ILE A 1 307 ? 22.486 -2.182 -17.672 1.00 92.06 307 ILE A C 1
ATOM 2530 O O . ILE A 1 307 ? 22.009 -3.299 -17.851 1.00 92.06 307 ILE A O 1
ATOM 2534 N N . LYS A 1 308 ? 23.650 -2.008 -17.031 1.00 91.94 308 LYS A N 1
ATOM 2535 C CA . LYS A 1 308 ? 24.435 -3.133 -16.490 1.00 91.94 308 LYS A CA 1
ATOM 2536 C C . LYS A 1 308 ? 23.636 -3.967 -15.492 1.00 91.94 308 LYS A C 1
ATOM 2538 O O . LYS A 1 308 ? 23.733 -5.187 -15.501 1.00 91.94 308 LYS A O 1
ATOM 2543 N N . ALA A 1 309 ? 22.837 -3.318 -14.644 1.00 89.81 309 ALA A N 1
ATOM 2544 C CA . ALA A 1 309 ? 21.992 -4.023 -13.691 1.00 89.81 309 ALA A CA 1
ATOM 2545 C C . ALA A 1 309 ? 20.972 -4.930 -14.397 1.00 89.81 309 ALA A C 1
ATOM 2547 O O . ALA A 1 309 ? 20.865 -6.090 -14.021 1.00 89.81 309 ALA A O 1
ATOM 2548 N N . PHE A 1 310 ? 20.272 -4.434 -15.424 1.00 91.44 310 PHE A N 1
ATOM 2549 C CA . PHE A 1 310 ? 19.305 -5.235 -16.182 1.00 91.44 310 PHE A CA 1
ATOM 2550 C C . PHE A 1 310 ? 19.962 -6.345 -17.001 1.00 91.44 310 PHE A C 1
ATOM 2552 O O . PHE A 1 310 ? 19.454 -7.460 -16.991 1.00 91.44 310 PHE A O 1
ATOM 2559 N N . LEU A 1 311 ? 21.111 -6.082 -17.629 1.00 91.31 311 LEU A N 1
ATOM 2560 C CA . LEU A 1 311 ? 21.869 -7.117 -18.340 1.00 91.31 311 LEU A CA 1
ATOM 2561 C C . LEU A 1 311 ? 22.283 -8.267 -17.413 1.00 91.31 311 LEU A C 1
ATOM 2563 O O . LEU A 1 311 ? 22.272 -9.409 -17.837 1.00 91.31 311 LEU A O 1
ATOM 2567 N N . ASN A 1 312 ? 22.604 -7.980 -16.148 1.00 89.12 312 ASN A N 1
ATOM 2568 C CA . ASN A 1 312 ? 23.015 -9.012 -15.195 1.00 89.12 312 ASN A CA 1
ATOM 2569 C C . ASN A 1 312 ? 21.832 -9.719 -14.515 1.00 89.12 312 ASN A C 1
ATOM 2571 O O . ASN A 1 312 ? 21.925 -10.899 -14.204 1.00 89.12 312 ASN A O 1
ATOM 2575 N N . SER A 1 313 ? 20.744 -9.003 -14.202 1.00 86.56 313 SER A N 1
ATOM 2576 C CA . SER A 1 313 ? 19.623 -9.557 -13.423 1.00 86.56 313 SER A CA 1
ATOM 2577 C C . SER A 1 313 ? 18.446 -10.045 -14.270 1.00 86.56 313 SER A C 1
ATOM 2579 O O . SER A 1 313 ? 17.516 -10.638 -13.730 1.00 86.56 313 SER A O 1
ATOM 2581 N N . ALA A 1 314 ? 18.426 -9.714 -15.559 1.00 88.44 314 ALA A N 1
ATOM 2582 C CA . ALA A 1 314 ? 17.300 -9.930 -16.460 1.00 88.44 314 ALA A CA 1
ATOM 2583 C C . ALA A 1 314 ? 17.771 -10.186 -17.908 1.00 88.44 314 ALA A C 1
ATOM 2585 O O . ALA A 1 314 ? 17.136 -9.730 -18.858 1.00 88.44 314 ALA A O 1
ATOM 2586 N N . GLU A 1 315 ? 18.871 -10.930 -18.082 1.00 87.50 315 GLU A N 1
ATOM 2587 C CA . GLU A 1 315 ? 19.462 -11.268 -19.394 1.00 87.50 315 GLU A CA 1
ATOM 2588 C C . GLU A 1 315 ? 18.483 -11.959 -20.358 1.00 87.50 315 GLU A C 1
ATOM 2590 O O . GLU A 1 315 ? 18.589 -11.807 -21.570 1.00 87.50 315 GLU A O 1
ATOM 2595 N N . ALA A 1 316 ? 17.474 -12.658 -19.825 1.00 87.50 316 ALA A N 1
ATOM 2596 C CA . ALA A 1 316 ? 16.410 -13.268 -20.622 1.00 87.50 316 ALA A CA 1
ATOM 2597 C C . ALA A 1 316 ? 15.570 -12.236 -21.401 1.00 87.50 316 ALA A C 1
ATOM 2599 O O . ALA A 1 316 ? 14.976 -12.568 -22.429 1.00 87.50 316 ALA A O 1
ATOM 2600 N N . PHE A 1 317 ? 15.521 -10.990 -20.919 1.00 90.38 317 PHE A N 1
ATOM 2601 C CA . PHE A 1 317 ? 14.678 -9.926 -21.462 1.00 90.38 317 PHE A CA 1
ATOM 2602 C C . PHE A 1 317 ? 15.467 -8.765 -22.060 1.00 90.38 317 PHE A C 1
ATOM 2604 O O . PHE A 1 317 ? 14.922 -8.057 -22.900 1.00 90.38 317 PHE A O 1
ATOM 2611 N N . PHE A 1 318 ? 16.718 -8.557 -21.643 1.00 92.62 318 PHE A N 1
ATOM 2612 C CA . PHE A 1 318 ? 17.537 -7.424 -22.067 1.00 92.62 318 PHE A CA 1
ATOM 2613 C C . PHE A 1 318 ? 18.861 -7.880 -22.671 1.00 92.62 318 PHE A C 1
ATOM 2615 O O . PHE A 1 318 ? 19.577 -8.680 -22.074 1.00 92.62 318 PHE A O 1
ATOM 2622 N N . TYR A 1 319 ? 19.238 -7.287 -23.802 1.00 93.69 319 TYR A N 1
ATOM 2623 C CA . TYR A 1 319 ? 20.535 -7.518 -24.437 1.00 93.69 319 TYR A CA 1
ATOM 2624 C C . TYR A 1 319 ? 21.117 -6.230 -25.032 1.00 93.69 319 TYR A C 1
ATOM 2626 O O . TYR A 1 319 ? 20.438 -5.208 -25.161 1.00 93.69 319 TYR A O 1
ATOM 2634 N N . ARG A 1 320 ? 22.410 -6.259 -25.371 1.00 92.06 320 ARG A N 1
ATOM 2635 C CA . ARG A 1 320 ? 23.067 -5.198 -26.145 1.00 92.06 320 ARG A CA 1
ATOM 2636 C C . ARG A 1 320 ? 23.346 -5.688 -27.553 1.00 92.06 320 ARG A C 1
ATOM 2638 O O . ARG A 1 320 ? 23.976 -6.726 -27.723 1.00 92.06 320 ARG A O 1
ATOM 2645 N N . ASP A 1 321 ? 22.944 -4.892 -28.534 1.00 90.81 321 ASP A N 1
ATOM 2646 C CA . ASP A 1 321 ? 23.323 -5.068 -29.933 1.00 90.81 321 ASP A CA 1
ATOM 2647 C C . ASP A 1 321 ? 24.028 -3.802 -30.415 1.00 90.81 321 ASP A C 1
ATOM 2649 O O . ASP A 1 321 ? 23.404 -2.770 -30.665 1.00 90.81 321 ASP A O 1
ATOM 2653 N N . LYS A 1 322 ? 25.360 -3.870 -30.510 1.00 87.75 322 LYS A N 1
ATOM 2654 C CA . LYS A 1 322 ? 26.224 -2.742 -30.891 1.00 87.75 322 LYS A CA 1
ATOM 2655 C C . LYS A 1 322 ? 25.959 -1.506 -30.015 1.00 87.75 322 LYS A C 1
ATOM 2657 O O . LYS A 1 322 ? 26.310 -1.508 -28.838 1.00 87.75 322 LYS A O 1
ATOM 2662 N N . SER A 1 323 ? 25.379 -0.454 -30.595 1.00 87.81 323 SER A N 1
ATOM 2663 C CA . SER A 1 323 ? 25.048 0.820 -29.945 1.00 87.81 323 SER A CA 1
ATOM 2664 C C . SER A 1 323 ? 23.637 0.862 -29.352 1.00 87.81 323 SER A C 1
ATOM 2666 O O . SER A 1 323 ? 23.245 1.893 -28.810 1.00 87.81 323 SER A O 1
ATOM 2668 N N . TYR A 1 324 ? 22.861 -0.215 -29.476 1.00 92.38 324 TYR A N 1
ATOM 2669 C CA . TYR A 1 324 ? 21.486 -0.289 -28.999 1.00 92.38 324 TYR A CA 1
ATOM 2670 C C . TYR A 1 324 ? 21.393 -1.092 -27.705 1.00 92.38 324 TYR A C 1
ATOM 2672 O O . TYR A 1 324 ? 22.084 -2.099 -27.507 1.00 92.38 324 TYR A O 1
ATOM 2680 N N . PHE A 1 325 ? 20.493 -0.649 -26.833 1.00 94.38 325 PHE A N 1
ATOM 2681 C CA . PHE A 1 325 ? 20.007 -1.446 -25.719 1.00 94.38 325 PHE A CA 1
ATOM 2682 C C . PHE A 1 325 ? 18.621 -1.977 -26.081 1.00 94.38 325 PHE A C 1
ATOM 2684 O O . PHE A 1 325 ? 17.742 -1.209 -26.474 1.00 94.38 325 PHE A O 1
ATOM 2691 N N . CYS A 1 326 ? 18.450 -3.292 -26.000 1.00 92.81 326 CYS A N 1
ATOM 2692 C CA . CYS A 1 326 ? 17.333 -3.978 -26.629 1.00 92.81 326 CYS A CA 1
ATOM 2693 C C . CYS A 1 326 ? 16.529 -4.795 -25.619 1.00 92.81 326 CYS A C 1
ATOM 2695 O O . CYS A 1 326 ? 17.093 -5.393 -24.699 1.00 92.81 326 CYS A O 1
ATOM 2697 N N . LEU A 1 327 ? 15.219 -4.846 -25.841 1.00 90.31 327 LEU A N 1
ATOM 2698 C CA . LEU A 1 327 ? 14.334 -5.878 -25.323 1.00 90.31 327 LEU A CA 1
ATOM 2699 C C . LEU A 1 327 ? 14.385 -7.092 -26.246 1.00 90.31 327 LEU A C 1
ATOM 2701 O O . LEU A 1 327 ? 14.532 -6.933 -27.455 1.00 90.31 327 LEU A O 1
ATOM 2705 N N . ASN A 1 328 ? 14.260 -8.287 -25.674 1.00 87.25 328 ASN A N 1
ATOM 2706 C CA . ASN A 1 328 ? 14.206 -9.537 -26.427 1.00 87.25 328 ASN A CA 1
ATOM 2707 C C . ASN A 1 328 ? 13.098 -9.489 -27.497 1.00 87.25 328 ASN A C 1
ATOM 2709 O O . ASN A 1 328 ? 11.977 -9.066 -27.211 1.00 87.25 328 ASN A O 1
ATOM 2713 N N . ASP A 1 329 ? 13.418 -9.942 -28.710 1.00 76.75 329 ASP A N 1
ATOM 2714 C CA . ASP A 1 329 ? 12.524 -9.918 -29.871 1.00 76.75 329 ASP A CA 1
ATOM 2715 C C . ASP A 1 329 ? 11.259 -10.770 -29.644 1.00 76.75 329 ASP A C 1
ATOM 2717 O O . ASP A 1 329 ? 10.215 -10.485 -30.226 1.00 76.75 329 ASP A O 1
ATOM 2721 N N . ASP A 1 330 ? 11.303 -11.738 -28.721 1.00 77.00 330 ASP A N 1
ATOM 2722 C CA . ASP A 1 330 ? 10.131 -12.517 -28.293 1.00 77.00 330 ASP A CA 1
ATOM 2723 C C . ASP A 1 330 ? 9.031 -11.666 -27.621 1.00 77.00 330 ASP A C 1
ATOM 2725 O O . ASP A 1 330 ? 7.905 -12.127 -27.429 1.00 77.00 330 ASP A O 1
ATOM 2729 N N . LEU A 1 331 ? 9.342 -10.422 -27.240 1.00 77.81 331 LEU A N 1
ATOM 2730 C CA . LEU A 1 331 ? 8.364 -9.439 -26.766 1.00 77.81 331 LEU A CA 1
ATOM 2731 C C . LEU A 1 331 ? 7.717 -8.654 -27.921 1.00 77.81 331 LEU A C 1
ATOM 2733 O O . LEU A 1 331 ? 6.836 -7.836 -27.669 1.00 77.81 331 LEU A O 1
ATOM 2737 N N . GLY A 1 332 ? 8.138 -8.877 -29.170 1.00 68.38 332 GLY A N 1
ATOM 2738 C CA . GLY A 1 332 ? 7.816 -8.031 -30.317 1.00 68.38 332 GLY A CA 1
ATOM 2739 C C . GLY A 1 332 ? 6.336 -7.966 -30.667 1.00 68.38 332 GLY A C 1
ATOM 2740 O O . GLY A 1 332 ? 5.765 -6.880 -30.624 1.00 68.38 332 GLY A O 1
ATOM 2741 N N . GLU A 1 333 ? 5.679 -9.100 -30.916 1.00 70.56 333 GLU A N 1
ATOM 2742 C CA . GLU A 1 333 ? 4.229 -9.127 -31.196 1.00 70.56 333 GLU A CA 1
ATOM 2743 C C . GLU A 1 333 ? 3.395 -8.620 -30.002 1.00 70.56 333 GLU A C 1
ATOM 2745 O O . GLU A 1 333 ? 2.326 -8.038 -30.165 1.00 70.56 333 GLU A O 1
ATOM 2750 N N . LEU A 1 334 ? 3.912 -8.784 -28.781 1.00 68.88 334 LEU A N 1
ATOM 2751 C CA . LEU A 1 334 ? 3.240 -8.396 -27.536 1.00 68.88 334 LEU A CA 1
ATOM 2752 C C . LEU A 1 334 ? 3.410 -6.897 -27.230 1.00 68.88 334 LEU A C 1
ATOM 2754 O O . LEU A 1 334 ? 2.600 -6.321 -26.503 1.00 68.88 334 LEU A O 1
ATOM 2758 N N . SER A 1 335 ? 4.430 -6.253 -27.806 1.00 68.31 335 SER A N 1
ATOM 2759 C CA . SER A 1 335 ? 4.723 -4.827 -27.627 1.00 68.31 335 SER A CA 1
ATOM 2760 C C . SER A 1 335 ? 3.714 -3.897 -28.311 1.00 68.31 335 SER A C 1
ATOM 2762 O O . SER A 1 335 ? 3.596 -2.737 -27.914 1.00 68.31 335 SER A O 1
ATOM 2764 N N . GLU A 1 336 ? 2.946 -4.417 -29.273 1.00 74.94 336 GLU A N 1
ATOM 2765 C CA . GLU A 1 336 ? 1.870 -3.697 -29.968 1.00 74.94 336 GLU A CA 1
ATOM 2766 C C . GLU A 1 336 ? 0.521 -3.773 -29.236 1.00 74.94 336 GLU A C 1
ATOM 2768 O O . GLU A 1 336 ? -0.419 -3.060 -29.583 1.00 74.94 336 GLU A O 1
ATOM 2773 N N . SER A 1 337 ? 0.405 -4.613 -28.203 1.00 83.75 337 SER A N 1
ATOM 2774 C CA . SER A 1 337 ? -0.835 -4.748 -27.444 1.00 83.75 337 SER A CA 1
ATOM 2775 C C . SER A 1 337 ? -1.033 -3.582 -26.474 1.00 83.75 337 SER A C 1
ATOM 2777 O O . SER A 1 337 ? -0.300 -3.460 -25.489 1.00 83.75 337 SER A O 1
ATOM 2779 N N . ASP A 1 338 ? -2.126 -2.833 -26.640 1.00 86.12 338 ASP A N 1
ATOM 2780 C CA . ASP A 1 338 ? -2.533 -1.743 -25.736 1.00 86.12 338 ASP A CA 1
ATOM 2781 C C . ASP A 1 338 ? -2.563 -2.168 -24.256 1.00 86.12 338 ASP A C 1
ATOM 2783 O O . ASP A 1 338 ? -2.169 -1.413 -23.368 1.00 86.12 338 ASP A O 1
ATOM 2787 N N . VAL A 1 339 ? -2.969 -3.413 -23.982 1.00 86.50 339 VAL A N 1
ATOM 2788 C CA . VAL A 1 339 ? -3.000 -3.995 -22.628 1.00 86.50 339 VAL A CA 1
ATOM 2789 C C . VAL A 1 339 ? -1.603 -4.099 -22.010 1.00 86.50 339 VAL A C 1
ATOM 2791 O O . VAL A 1 339 ? -1.393 -3.717 -20.857 1.00 86.50 339 VAL A O 1
ATOM 2794 N N . PHE A 1 340 ? -0.626 -4.589 -22.774 1.00 88.44 340 PHE A N 1
ATOM 2795 C CA . PHE A 1 340 ? 0.753 -4.720 -22.316 1.00 88.44 340 PHE A CA 1
ATOM 2796 C C . PHE A 1 340 ? 1.375 -3.341 -22.089 1.00 88.44 340 PHE A C 1
ATOM 2798 O O . PHE A 1 340 ? 1.971 -3.097 -21.039 1.00 88.44 340 PHE A O 1
ATOM 2805 N N . VAL A 1 341 ? 1.160 -2.416 -23.029 1.00 90.19 341 VAL A N 1
ATOM 2806 C CA . VAL A 1 341 ? 1.601 -1.020 -22.933 1.00 90.19 341 VAL A CA 1
ATOM 2807 C C . VAL A 1 341 ? 1.041 -0.348 -21.675 1.00 90.19 341 VAL A C 1
ATOM 2809 O O . VAL A 1 341 ? 1.789 0.303 -20.937 1.00 90.19 341 VAL A O 1
ATOM 2812 N N . ALA A 1 342 ? -0.248 -0.548 -21.383 1.00 91.06 342 ALA A N 1
ATOM 2813 C CA . ALA A 1 342 ? -0.899 -0.011 -20.193 1.00 91.06 342 ALA A CA 1
ATOM 2814 C C . ALA A 1 342 ? -0.291 -0.571 -18.898 1.00 91.06 342 ALA A C 1
ATOM 2816 O O . ALA A 1 342 ? 0.041 0.197 -17.992 1.00 91.06 342 ALA A O 1
ATOM 2817 N N . HIS A 1 343 ? -0.076 -1.887 -18.814 1.00 92.31 343 HIS A N 1
ATOM 2818 C CA . HIS A 1 343 ? 0.558 -2.505 -17.647 1.00 92.31 343 HIS A CA 1
ATOM 2819 C C . HIS A 1 343 ? 2.009 -2.074 -17.459 1.00 92.31 343 HIS A C 1
ATOM 2821 O O . HIS A 1 343 ? 2.415 -1.755 -16.341 1.00 92.31 343 HIS A O 1
ATOM 2827 N N . PHE A 1 344 ? 2.782 -2.012 -18.541 1.00 92.69 344 PHE A N 1
ATOM 2828 C CA . PHE A 1 344 ? 4.164 -1.554 -18.502 1.00 92.69 344 PHE A CA 1
ATOM 2829 C C . PHE A 1 344 ? 4.252 -0.122 -17.957 1.00 92.69 344 PHE A C 1
ATOM 2831 O O . PHE A 1 344 ? 5.066 0.170 -17.076 1.00 92.69 344 PHE A O 1
ATOM 2838 N N . LYS A 1 345 ? 3.351 0.759 -18.405 1.00 94.00 345 LYS A N 1
ATOM 2839 C CA . LYS A 1 345 ? 3.261 2.133 -17.908 1.00 94.00 345 LYS A CA 1
ATOM 2840 C C . LYS A 1 345 ? 2.836 2.213 -16.439 1.00 94.00 345 LYS A C 1
ATOM 2842 O O . LYS A 1 345 ? 3.482 2.924 -15.668 1.00 94.00 345 LYS A O 1
ATOM 2847 N N . ASP A 1 346 ? 1.810 1.462 -16.043 1.00 94.50 346 ASP A N 1
ATOM 2848 C CA . ASP A 1 346 ? 1.302 1.402 -14.663 1.00 94.50 346 ASP A CA 1
ATOM 2849 C C . ASP A 1 346 ? 2.388 0.939 -13.676 1.00 94.50 346 ASP A C 1
ATOM 2851 O O . ASP A 1 346 ? 2.550 1.535 -12.611 1.00 94.50 346 ASP A O 1
ATOM 2855 N N . ILE A 1 347 ? 3.214 -0.046 -14.053 1.00 94.12 347 ILE A N 1
ATOM 2856 C CA . ILE A 1 347 ? 4.360 -0.498 -13.246 1.00 94.12 347 ILE A CA 1
ATOM 2857 C C . ILE A 1 347 ? 5.381 0.629 -13.055 1.00 94.12 347 ILE A C 1
ATOM 2859 O O . ILE A 1 347 ? 5.846 0.857 -11.933 1.00 94.12 347 ILE A O 1
ATOM 2863 N N . ILE A 1 348 ? 5.736 1.348 -14.126 1.00 92.88 348 ILE A N 1
ATOM 2864 C CA . ILE A 1 348 ? 6.681 2.471 -14.047 1.00 92.88 348 ILE A CA 1
ATOM 2865 C C . ILE A 1 348 ? 6.132 3.565 -13.124 1.00 92.88 348 ILE A C 1
ATOM 2867 O O . ILE A 1 348 ? 6.868 4.080 -12.277 1.00 92.88 348 ILE A O 1
ATOM 2871 N N . ASP A 1 349 ? 4.852 3.912 -13.256 1.00 92.38 349 ASP A N 1
ATOM 2872 C CA . ASP A 1 349 ? 4.237 4.983 -12.472 1.00 92.38 349 ASP A CA 1
ATOM 2873 C C . ASP A 1 349 ? 4.089 4.607 -10.995 1.00 92.38 349 ASP A C 1
ATOM 2875 O O . ASP A 1 349 ? 4.497 5.388 -10.128 1.00 92.38 349 ASP A O 1
ATOM 2879 N N . TYR A 1 350 ? 3.617 3.391 -10.697 1.00 92.38 350 TYR A N 1
ATOM 2880 C CA . TYR A 1 350 ? 3.590 2.841 -9.338 1.00 92.38 350 TYR A CA 1
ATOM 2881 C C . TYR A 1 350 ? 4.976 2.906 -8.696 1.00 92.38 350 TYR A C 1
ATOM 2883 O O . TYR A 1 350 ? 5.139 3.472 -7.615 1.00 92.38 350 TYR A O 1
ATOM 2891 N N . ARG A 1 351 ? 6.005 2.386 -9.371 1.00 89.81 351 ARG A N 1
ATOM 2892 C CA . ARG A 1 351 ? 7.356 2.329 -8.802 1.00 89.81 351 ARG A CA 1
ATOM 2893 C C . ARG A 1 351 ? 7.974 3.709 -8.620 1.00 89.81 351 ARG A C 1
ATOM 2895 O O . ARG A 1 351 ? 8.688 3.939 -7.645 1.00 89.81 351 ARG A O 1
ATOM 2902 N N . THR A 1 352 ? 7.681 4.633 -9.530 1.00 88.50 352 THR A N 1
ATOM 2903 C CA . THR A 1 352 ? 8.090 6.035 -9.421 1.00 88.50 352 THR A CA 1
ATOM 2904 C C . THR A 1 352 ? 7.446 6.689 -8.193 1.00 88.50 352 THR A C 1
ATOM 2906 O O . THR A 1 352 ? 8.143 7.303 -7.384 1.00 88.50 352 THR A O 1
ATOM 2909 N N . ARG A 1 353 ? 6.134 6.500 -7.991 1.00 87.62 353 ARG A N 1
ATOM 2910 C CA . ARG A 1 353 ? 5.397 7.024 -6.829 1.00 87.62 353 ARG A CA 1
ATOM 2911 C C . ARG A 1 353 ? 5.864 6.394 -5.516 1.00 87.62 353 ARG A C 1
ATOM 2913 O O . ARG A 1 353 ? 6.073 7.117 -4.541 1.00 87.62 353 ARG A O 1
ATOM 2920 N N . ARG A 1 354 ? 6.072 5.075 -5.508 1.00 86.94 354 ARG A N 1
ATOM 2921 C CA . ARG A 1 354 ? 6.595 4.323 -4.365 1.00 86.94 354 ARG A CA 1
ATOM 2922 C C . ARG A 1 354 ? 7.958 4.830 -3.928 1.00 86.94 354 ARG A C 1
ATOM 2924 O O . ARG A 1 354 ? 8.153 5.121 -2.752 1.00 86.94 354 ARG A O 1
ATOM 2931 N N . PHE A 1 355 ? 8.861 5.022 -4.889 1.00 83.50 355 PHE A N 1
ATOM 2932 C CA . PHE A 1 355 ? 10.184 5.564 -4.612 1.00 83.50 355 PHE A CA 1
ATOM 2933 C C . PHE A 1 355 ? 10.111 6.927 -3.905 1.00 83.50 355 PHE A C 1
ATOM 2935 O O . PHE A 1 355 ? 10.876 7.160 -2.975 1.00 83.50 355 PHE A O 1
ATOM 2942 N N . TYR A 1 356 ? 9.197 7.825 -4.297 1.00 80.38 356 TYR A N 1
ATOM 2943 C CA . TYR A 1 356 ? 9.068 9.130 -3.633 1.00 80.38 356 TYR A CA 1
ATOM 2944 C C . TYR A 1 356 ? 8.544 9.031 -2.207 1.00 80.38 356 TYR A C 1
ATOM 2946 O O . TYR A 1 356 ? 9.131 9.659 -1.329 1.00 80.38 356 TYR A O 1
ATOM 2954 N N . LYS A 1 357 ? 7.487 8.245 -1.974 1.00 75.94 357 LYS A N 1
ATOM 2955 C CA . LYS A 1 357 ? 6.899 8.086 -0.637 1.00 75.94 357 LYS A CA 1
ATOM 2956 C C . LYS A 1 357 ? 7.938 7.545 0.354 1.00 75.94 357 LYS A C 1
ATOM 2958 O O . LYS A 1 357 ? 8.271 8.230 1.314 1.00 75.94 357 LYS A O 1
ATOM 2963 N N . GLU A 1 358 ? 8.575 6.416 0.030 1.00 75.12 358 GLU A N 1
ATOM 2964 C CA . GLU A 1 358 ? 9.560 5.769 0.914 1.00 75.12 358 GLU A CA 1
ATOM 2965 C C . GLU A 1 358 ? 10.805 6.641 1.186 1.00 75.12 358 GLU A C 1
ATOM 2967 O O . GLU A 1 358 ? 11.496 6.468 2.193 1.00 75.12 358 GLU A O 1
ATOM 2972 N N . ARG A 1 359 ? 11.156 7.557 0.271 1.00 70.12 359 ARG A N 1
ATOM 2973 C CA . ARG A 1 359 ? 12.331 8.434 0.411 1.00 70.12 359 ARG A CA 1
ATOM 2974 C C . ARG A 1 359 ? 12.017 9.723 1.171 1.00 70.12 359 ARG A C 1
ATOM 2976 O O . ARG A 1 359 ? 12.918 10.226 1.839 1.00 70.12 359 ARG A O 1
ATOM 2983 N N . LEU A 1 360 ? 10.794 10.247 1.049 1.00 60.50 360 LEU A N 1
ATOM 2984 C CA . LEU A 1 360 ? 10.301 11.381 1.838 1.00 60.50 360 LEU A CA 1
ATOM 2985 C C . LEU A 1 360 ? 10.121 10.975 3.305 1.00 60.50 360 LEU A C 1
ATOM 2987 O O . LEU A 1 360 ? 10.645 11.650 4.180 1.00 60.50 360 LEU A O 1
ATOM 2991 N N . GLU A 1 361 ? 9.539 9.805 3.568 1.00 57.22 361 GLU A N 1
ATOM 2992 C CA . GLU A 1 361 ? 9.378 9.265 4.930 1.00 57.22 361 GLU A CA 1
ATOM 2993 C C . GLU A 1 361 ? 10.720 9.014 5.644 1.00 57.22 361 GLU A C 1
ATOM 2995 O O . GLU A 1 361 ? 10.818 9.095 6.865 1.00 57.22 361 GLU A O 1
ATOM 3000 N N . LYS A 1 362 ? 11.789 8.729 4.886 1.00 56.84 362 LYS A N 1
ATOM 3001 C CA . LYS A 1 362 ? 13.162 8.593 5.411 1.00 56.84 362 LYS A CA 1
ATOM 3002 C C . LYS A 1 362 ? 13.888 9.923 5.631 1.00 56.84 362 LYS A C 1
ATOM 3004 O O . LYS A 1 362 ? 14.990 9.894 6.160 1.00 56.84 362 LYS A O 1
ATOM 3009 N N . LEU A 1 363 ? 13.350 11.046 5.155 1.00 48.38 363 LEU A N 1
ATOM 3010 C CA . LEU A 1 363 ? 13.892 12.386 5.419 1.00 48.38 363 LEU A CA 1
ATOM 3011 C C . LEU A 1 363 ? 13.265 13.028 6.667 1.00 48.38 363 LEU A C 1
ATOM 3013 O O . LEU A 1 363 ? 13.846 13.964 7.204 1.00 48.38 363 LEU A O 1
ATOM 3017 N N . GLU A 1 364 ? 12.097 12.547 7.102 1.00 39.09 364 GLU A N 1
ATOM 3018 C CA . GLU A 1 364 ? 11.379 13.026 8.296 1.00 39.09 364 GLU A CA 1
ATOM 3019 C C . GLU A 1 364 ? 11.775 12.291 9.592 1.00 39.09 364 GLU A C 1
ATOM 3021 O O . GLU A 1 364 ? 11.354 12.690 10.678 1.00 39.09 364 GLU A O 1
ATOM 3026 N N . LYS A 1 365 ? 12.598 11.240 9.488 1.00 33.62 365 LYS A N 1
ATOM 3027 C CA . LYS A 1 365 ? 13.270 10.560 10.605 1.00 33.62 365 LYS A CA 1
ATOM 3028 C C . LYS A 1 365 ? 14.741 10.937 10.623 1.00 33.62 365 LYS A C 1
ATOM 3030 O O . LYS A 1 365 ? 15.279 11.074 11.743 1.00 33.62 365 LYS A O 1
#

Sequence (365 aa):
MSKYFNENGIKACTVVSGAQTEFSMQRREAVDKLKKGELNIIFSVDMFNEGLDIPEIDMILFLRPTESPTIFLQQLGRGLRKYKDKKYVNILDFIGNYKKAHLIPFFLSGDLKDIEKKAKGGKLPQEEEYPEDCIVDFDVQIIDIFKKMVEQQKNIFDLVVDEFNRIKEDLKTRPSRLQMYTYMDDDLYNVIGSRGELNIFNDYLGFLNKINELLEAEKLFLNTKAYEFLNNIEKTSMTKTYKMPLLLAFYNNGKINLKIDEECIFQSFRGFYTKPSNAVDLLRHDATKNYKSFDKKDYLRIAENPIKAFLNSAEAFFYRDKSYFCLNDDLGELSESDVFVAHFKDIIDYRTRRFYKERLEKLEK